Protein AF-A0A7C3WHL5-F1 (afdb_monomer)

InterPro domains:
  IPR003317 Cytochrome ubiquinol oxidase subunit 2 [PF02322] (24-242)
  IPR003317 Cytochrome ubiquinol oxidase subunit 2 [PTHR43141] (25-245)

Radius of gyration: 23.26 Å; Cα contacts (8 Å, |Δi|>4): 279; chains: 1; bounding box: 76×52×57 Å

pLDDT: mean 74.62, std 15.58, range [36.91, 96.69]

Structure (mmCIF, N/CA/C/O backbone):
data_AF-A0A7C3WHL5-F1
#
_entry.id   AF-A0A7C3WHL5-F1
#
loop_
_atom_site.group_PDB
_atom_site.id
_atom_site.type_symbol
_atom_site.label_atom_id
_atom_site.label_alt_id
_atom_site.label_comp_id
_atom_site.label_asym_id
_atom_site.label_entity_id
_atom_site.label_seq_id
_atom_site.pdbx_PDB_ins_code
_atom_site.Cartn_x
_atom_site.Cartn_y
_atom_site.Cartn_z
_atom_site.occupancy
_atom_site.B_iso_or_equiv
_atom_site.auth_seq_id
_atom_site.auth_comp_id
_atom_site.auth_asym_id
_atom_site.auth_atom_id
_atom_site.pdbx_PDB_model_num
ATOM 1 N N . MET A 1 1 ? -45.905 33.291 25.643 1.00 37.28 1 MET A N 1
ATOM 2 C CA . MET A 1 1 ? -46.196 31.851 25.460 1.00 37.28 1 MET A CA 1
ATOM 3 C C . MET A 1 1 ? -45.898 31.491 24.012 1.00 37.28 1 MET A C 1
ATOM 5 O O . MET A 1 1 ? -46.692 31.820 23.146 1.00 37.28 1 MET A O 1
ATOM 9 N N . VAL A 1 2 ? -44.720 30.930 23.723 1.00 43.84 2 VAL A N 1
ATOM 10 C CA . VAL A 1 2 ? -44.341 30.506 22.359 1.00 43.84 2 VAL A CA 1
ATOM 11 C C . VAL A 1 2 ? -44.564 28.989 22.271 1.00 43.84 2 VAL A C 1
ATOM 13 O O . VAL A 1 2 ? -44.102 28.287 23.174 1.00 43.84 2 VAL A O 1
ATOM 16 N N . PRO A 1 3 ? -45.290 28.470 21.262 1.00 49.22 3 PRO A N 1
ATOM 17 C CA . PRO A 1 3 ? -45.713 27.075 21.232 1.00 49.22 3 PRO A CA 1
ATOM 18 C C . PRO A 1 3 ? -44.521 26.127 21.059 1.00 49.22 3 PRO A C 1
ATOM 20 O O . PRO A 1 3 ? -43.557 26.422 20.349 1.00 49.22 3 PRO A O 1
ATOM 23 N N . GLY A 1 4 ? -44.592 24.981 21.738 1.00 52.22 4 GLY A N 1
ATOM 24 C CA . GLY A 1 4 ? -43.532 23.981 21.796 1.00 52.22 4 GLY A CA 1
ATOM 25 C C . GLY A 1 4 ? -43.145 23.446 20.418 1.00 52.22 4 GLY A C 1
ATOM 26 O O . GLY A 1 4 ? -43.981 22.949 19.667 1.00 52.22 4 GLY A O 1
ATOM 27 N N . ARG A 1 5 ? -41.845 23.512 20.098 1.00 51.44 5 ARG A N 1
ATOM 28 C CA . ARG A 1 5 ? -41.264 22.818 18.940 1.00 51.44 5 ARG A CA 1
ATOM 29 C C . ARG A 1 5 ? -41.599 21.327 19.027 1.00 51.44 5 ARG A C 1
ATOM 31 O O . ARG A 1 5 ? -41.275 20.685 20.027 1.00 51.44 5 ARG A O 1
ATOM 38 N N . SER A 1 6 ? -42.216 20.801 17.972 1.00 58.47 6 SER A N 1
ATOM 39 C CA . SER A 1 6 ? -42.632 19.404 17.855 1.00 58.47 6 SER A CA 1
ATOM 40 C C . SER A 1 6 ? -41.463 18.425 18.107 1.00 58.47 6 SER A C 1
ATOM 42 O O . SER A 1 6 ? -40.322 18.709 17.718 1.00 58.47 6 SER A O 1
ATOM 44 N N . PRO A 1 7 ? -41.710 17.252 18.727 1.00 57.69 7 PRO A N 1
ATOM 45 C CA . PRO A 1 7 ? -40.675 16.249 19.023 1.00 57.69 7 PRO A CA 1
ATOM 46 C C . PRO A 1 7 ? -39.871 15.813 17.787 1.00 57.69 7 PRO A C 1
ATOM 48 O O . PRO A 1 7 ? -38.672 15.540 17.872 1.00 57.69 7 PRO A O 1
ATOM 51 N N . SER A 1 8 ? -40.509 15.825 16.614 1.00 58.53 8 SER A N 1
ATOM 52 C CA . SER A 1 8 ? -39.904 15.454 15.333 1.00 58.53 8 SER A CA 1
ATOM 53 C C . SER A 1 8 ? -38.842 16.442 14.839 1.00 58.53 8 SER A C 1
ATOM 55 O O . SER A 1 8 ? -37.911 16.030 14.150 1.00 58.53 8 SER A O 1
ATOM 57 N N . ALA A 1 9 ? -38.922 17.725 15.208 1.00 54.91 9 ALA A N 1
ATOM 58 C CA . ALA A 1 9 ? -37.911 18.722 14.845 1.00 54.91 9 ALA A CA 1
ATOM 59 C C . ALA A 1 9 ? -36.631 18.572 15.687 1.00 54.91 9 ALA A C 1
ATOM 61 O O . ALA A 1 9 ? -35.525 18.758 15.181 1.00 54.91 9 ALA A O 1
ATOM 62 N N . ARG A 1 10 ? -36.774 18.169 16.958 1.00 56.69 10 ARG A N 1
ATOM 63 C CA . ARG A 1 10 ? -35.654 17.923 17.881 1.00 56.69 10 ARG A CA 1
ATOM 64 C C . ARG A 1 10 ? -34.894 16.635 17.535 1.00 56.69 10 ARG A C 1
ATOM 66 O O . ARG A 1 10 ? -33.668 16.641 17.559 1.00 56.69 10 ARG A O 1
ATOM 73 N N . ALA A 1 11 ? -35.610 15.581 17.132 1.00 56.84 11 ALA A N 1
ATOM 74 C CA . ALA A 1 11 ? -35.015 14.332 16.640 1.00 56.84 11 ALA A CA 1
ATOM 75 C C . ALA A 1 11 ? -34.274 14.514 15.300 1.00 56.84 11 ALA A C 1
ATOM 77 O O . ALA A 1 11 ? -33.212 13.934 15.078 1.00 56.84 11 ALA A O 1
ATOM 78 N N . ARG A 1 12 ? -34.789 15.374 14.411 1.00 55.09 12 ARG A N 1
ATOM 79 C CA . ARG A 1 12 ? -34.099 15.706 13.156 1.00 55.09 12 ARG A CA 1
ATOM 80 C C . ARG A 1 12 ? -32.845 16.541 13.410 1.00 55.09 12 ARG A C 1
ATOM 82 O O . ARG A 1 12 ? -31.821 16.281 12.794 1.00 55.09 12 ARG A O 1
ATOM 89 N N . SER A 1 13 ? -32.875 17.488 14.354 1.00 51.62 13 SER A N 1
ATOM 90 C CA . SER A 1 13 ? -31.682 18.280 14.684 1.00 51.62 13 SER A CA 1
ATOM 91 C C . SER A 1 13 ? -30.608 17.478 15.427 1.00 51.62 13 SER A C 1
ATOM 93 O O . SER A 1 13 ? -29.433 17.788 15.269 1.00 51.62 13 SER A O 1
ATOM 95 N N . SER A 1 14 ? -30.974 16.466 16.226 1.00 48.66 14 SER A N 1
ATOM 96 C CA . SER A 1 14 ? -30.005 15.554 16.855 1.00 48.66 14 SER A CA 1
ATOM 97 C C . SER A 1 14 ? -29.411 14.563 15.852 1.00 48.66 14 SER A C 1
ATOM 99 O O . SER A 1 14 ? -28.214 14.313 15.903 1.00 48.66 14 SER A O 1
ATOM 101 N N . SER A 1 15 ? -30.198 14.072 14.889 1.00 48.94 15 SER A N 1
ATOM 102 C CA . SER A 1 15 ? -29.696 13.261 13.770 1.00 48.94 15 SER A CA 1
ATOM 103 C C . SER A 1 15 ? -28.756 14.064 12.858 1.00 48.94 15 SER A C 1
ATOM 105 O O . SER A 1 15 ? -27.679 13.584 12.511 1.00 48.94 15 SER A O 1
ATOM 107 N N . ILE A 1 16 ? -29.086 15.325 12.555 1.00 49.62 16 ILE A N 1
ATOM 108 C CA . ILE A 1 16 ? -28.212 16.226 11.786 1.00 49.62 16 ILE A CA 1
ATOM 109 C C . ILE A 1 16 ? -26.954 16.595 12.588 1.00 49.62 16 ILE A C 1
ATOM 111 O O . ILE A 1 16 ? -25.868 16.603 12.020 1.00 49.62 16 ILE A O 1
ATOM 115 N N . LYS A 1 17 ? -27.049 16.824 13.908 1.00 43.44 17 LYS A N 1
ATOM 116 C CA . LYS A 1 17 ? -25.863 17.032 14.763 1.00 43.44 17 LYS A CA 1
ATOM 117 C C . LYS A 1 17 ? -24.982 15.788 14.863 1.00 43.44 17 LYS A C 1
ATOM 119 O O . LYS A 1 17 ? -23.777 15.930 14.759 1.00 43.44 17 LYS A O 1
ATOM 124 N N . SER A 1 18 ? -25.560 14.591 14.949 1.00 36.91 18 SER A N 1
ATOM 125 C CA . SER A 1 18 ? -24.814 13.324 14.891 1.00 36.91 18 SER A CA 1
ATOM 126 C C . SER A 1 18 ? -24.155 13.083 13.526 1.00 36.91 18 SER A C 1
ATOM 128 O O . SER A 1 18 ? -23.160 12.372 13.460 1.00 36.91 18 SER A O 1
ATOM 130 N N . SER A 1 19 ? -24.687 13.671 12.450 1.00 39.59 19 SER A N 1
ATOM 131 C CA . SER A 1 19 ? -24.085 13.635 11.107 1.00 39.59 19 SER A CA 1
ATOM 132 C C . SER A 1 19 ? -22.996 14.704 10.931 1.00 39.59 19 SER A C 1
ATOM 134 O O . SER A 1 19 ? -22.057 14.516 10.165 1.00 39.59 19 SER A O 1
ATOM 136 N N . ALA A 1 20 ? -23.137 15.834 11.634 1.00 38.44 20 ALA A N 1
ATOM 137 C CA . ALA A 1 20 ? -22.175 16.936 11.675 1.00 38.44 20 ALA A CA 1
ATOM 138 C C . ALA A 1 20 ? -21.019 16.673 12.659 1.00 38.44 20 ALA A C 1
ATOM 140 O O . ALA A 1 20 ? -19.937 17.235 12.507 1.00 38.44 20 ALA A O 1
ATOM 141 N N . GLU A 1 21 ? -21.212 15.772 13.622 1.00 43.94 21 GLU A N 1
ATOM 142 C CA . GLU A 1 21 ? -20.156 15.130 14.395 1.00 43.94 21 GLU A CA 1
ATOM 143 C C . GLU A 1 21 ? -19.517 13.990 13.587 1.00 43.94 21 GLU A C 1
ATOM 145 O O . GLU A 1 21 ? -19.496 12.833 14.001 1.00 43.94 21 GLU A O 1
ATOM 150 N N . ALA A 1 22 ? -18.862 14.335 12.479 1.00 42.38 22 ALA A N 1
ATOM 151 C CA . ALA A 1 22 ? -17.855 13.468 11.873 1.00 42.38 22 ALA A CA 1
ATOM 152 C C . ALA A 1 22 ? -16.403 13.844 12.284 1.00 42.38 22 ALA A C 1
ATOM 154 O O . ALA A 1 22 ? -15.565 14.019 11.401 1.00 42.38 22 ALA A O 1
ATOM 155 N N . PRO A 1 23 ? -16.020 13.932 13.587 1.00 50.66 23 PRO A N 1
ATOM 156 C CA . PRO A 1 23 ? -14.609 13.922 13.986 1.00 50.66 23 PRO A CA 1
ATOM 157 C C . PRO A 1 23 ? -13.897 12.606 13.639 1.00 50.66 23 PRO A C 1
ATOM 159 O O . PRO A 1 23 ? -12.683 12.503 13.807 1.00 50.66 23 PRO A O 1
ATOM 162 N N . SER A 1 24 ? -14.627 11.586 13.180 1.00 55.50 24 SER A N 1
ATOM 163 C CA . SER A 1 24 ? -14.115 10.229 13.016 1.00 55.50 24 SER A CA 1
ATOM 164 C C . SER A 1 24 ? -13.258 10.002 11.774 1.00 55.50 24 SER A C 1
ATOM 166 O O . SER A 1 24 ? -12.705 8.918 11.672 1.00 55.50 24 SER A O 1
ATOM 168 N N . LEU A 1 25 ? -13.114 10.959 10.845 1.00 64.75 25 LEU A N 1
ATOM 169 C CA . LEU A 1 25 ? -12.235 10.811 9.665 1.00 64.75 25 LEU A CA 1
ATOM 170 C C . LEU A 1 25 ? -11.281 11.991 9.448 1.00 64.75 25 LEU A C 1
ATOM 172 O O . LEU A 1 25 ? -10.408 11.917 8.586 1.00 64.75 25 LEU A O 1
ATOM 176 N N . THR A 1 26 ? -11.387 13.061 10.240 1.00 77.31 26 THR A N 1
ATOM 177 C CA . THR A 1 26 ? -10.503 14.236 10.146 1.00 77.31 26 THR A CA 1
ATOM 178 C C . THR A 1 26 ? -9.022 13.866 10.266 1.00 77.31 26 THR A C 1
ATOM 180 O O . THR A 1 26 ? -8.169 14.515 9.666 1.00 77.31 26 THR A O 1
ATOM 183 N N . TRP A 1 27 ? -8.707 12.784 10.980 1.00 76.56 27 TRP A N 1
ATOM 184 C CA . TRP A 1 27 ? -7.347 12.264 11.101 1.00 76.56 27 TRP A CA 1
ATOM 185 C C . TRP A 1 27 ? -6.785 11.711 9.777 1.00 76.56 27 TRP A C 1
ATOM 187 O O . TRP A 1 27 ? -5.577 11.754 9.582 1.00 76.56 27 TRP A O 1
ATOM 197 N N . LEU A 1 28 ? -7.617 11.279 8.820 1.00 84.00 28 LEU A N 1
ATOM 198 C CA . LEU A 1 28 ? -7.173 10.817 7.493 1.00 84.00 28 LEU A CA 1
ATOM 199 C C . LEU A 1 28 ? -6.931 11.950 6.489 1.00 84.00 28 LEU A C 1
ATOM 201 O O . LEU A 1 28 ? -6.335 11.712 5.438 1.00 84.00 28 LEU A O 1
ATOM 205 N N . ALA A 1 29 ? -7.365 13.176 6.792 1.00 86.94 29 ALA A N 1
ATOM 206 C CA . ALA A 1 29 ? -7.290 14.292 5.853 1.00 86.94 29 ALA A CA 1
ATOM 207 C C . ALA A 1 29 ? -5.842 14.648 5.476 1.00 86.94 29 ALA A C 1
ATOM 209 O O . ALA A 1 29 ? -5.555 14.888 4.304 1.00 86.94 29 ALA A O 1
ATOM 210 N N . LEU A 1 30 ? -4.919 14.636 6.445 1.00 88.44 30 LEU A N 1
ATOM 211 C CA . LEU A 1 30 ? -3.500 14.915 6.197 1.00 88.44 30 LEU A CA 1
ATOM 212 C C . LEU A 1 30 ? -2.827 13.827 5.340 1.00 88.44 30 LEU A C 1
ATOM 214 O O . LEU A 1 30 ? -2.260 14.174 4.300 1.00 88.44 30 LEU A O 1
ATOM 218 N N . PRO A 1 31 ? -2.912 12.528 5.693 1.00 88.38 31 PRO A N 1
ATOM 219 C CA . PRO A 1 31 ? -2.423 11.452 4.832 1.00 88.38 31 PRO A CA 1
ATOM 220 C C . PRO A 1 31 ? -3.024 11.463 3.417 1.00 88.38 31 PRO A C 1
ATOM 222 O O . PRO A 1 31 ? -2.304 11.268 2.437 1.00 88.38 31 PRO A O 1
ATOM 225 N N . ALA A 1 32 ? -4.323 11.752 3.288 1.00 90.19 32 ALA A N 1
ATOM 226 C CA . ALA A 1 32 ? -4.979 11.881 1.989 1.00 90.19 32 ALA A CA 1
ATOM 227 C C . ALA A 1 32 ? -4.452 13.091 1.198 1.00 90.19 32 ALA A C 1
ATOM 229 O O . ALA A 1 32 ? -4.190 12.977 0.002 1.00 90.19 32 ALA A O 1
ATOM 230 N N . GLY A 1 33 ? -4.227 14.230 1.859 1.00 91.06 33 GLY A N 1
ATOM 231 C CA . GLY A 1 33 ? -3.599 15.407 1.257 1.00 91.06 33 GLY A CA 1
ATOM 232 C C . GLY A 1 33 ? -2.191 15.111 0.734 1.00 91.06 33 GLY A C 1
ATOM 233 O O . GLY A 1 33 ? -1.876 15.456 -0.404 1.00 91.06 33 GLY A O 1
ATOM 234 N N . LEU A 1 34 ? -1.371 14.390 1.508 1.00 90.50 34 LEU A N 1
ATOM 235 C CA . LEU A 1 34 ? -0.049 13.920 1.072 1.00 90.50 34 LEU A CA 1
ATOM 236 C C . LEU A 1 34 ? -0.137 13.007 -0.159 1.00 90.50 34 LEU A C 1
ATOM 238 O O . LEU A 1 34 ? 0.655 13.149 -1.092 1.00 90.50 34 LEU A O 1
ATOM 242 N N . MET A 1 35 ? -1.124 12.107 -0.197 1.00 94.50 35 MET A N 1
ATOM 243 C CA . MET A 1 35 ? -1.366 11.240 -1.352 1.00 94.50 35 MET A CA 1
ATOM 244 C C . MET A 1 35 ? -1.739 12.046 -2.605 1.00 94.50 35 MET A C 1
ATOM 246 O O . MET A 1 35 ? -1.216 11.775 -3.687 1.00 94.50 35 MET A O 1
ATOM 250 N N . LEU A 1 36 ? -2.617 13.045 -2.470 1.00 94.12 36 LEU A N 1
ATOM 251 C CA . LEU A 1 36 ? -3.019 13.919 -3.575 1.00 94.12 36 LEU A CA 1
ATOM 252 C C . LEU A 1 36 ? -1.842 14.750 -4.094 1.00 94.12 36 LEU A C 1
ATOM 254 O O . LEU A 1 36 ? -1.637 14.819 -5.304 1.00 94.12 36 LEU A O 1
ATOM 258 N N . LEU A 1 37 ? -1.019 15.303 -3.202 1.00 94.06 37 LEU A N 1
ATOM 259 C CA . LEU A 1 37 ? 0.221 15.983 -3.584 1.00 94.06 37 LEU A CA 1
ATOM 260 C C . LEU A 1 37 ? 1.166 15.042 -4.347 1.00 94.06 37 LEU A C 1
ATOM 262 O O . LEU A 1 37 ? 1.728 15.431 -5.369 1.00 94.06 37 LEU A O 1
ATOM 266 N N . GLY A 1 38 ? 1.289 13.784 -3.912 1.00 93.44 38 GLY A N 1
ATOM 267 C CA . GLY A 1 38 ? 2.076 12.765 -4.610 1.00 93.44 38 GLY A CA 1
ATOM 268 C C . GLY A 1 38 ? 1.532 12.396 -5.998 1.00 93.44 38 GLY A C 1
ATOM 269 O O . GLY A 1 38 ? 2.306 12.173 -6.931 1.00 93.44 38 GLY A O 1
ATOM 270 N N . LEU A 1 39 ? 0.206 12.360 -6.170 1.00 93.75 39 LEU A N 1
ATOM 271 C CA . LEU A 1 39 ? -0.452 12.187 -7.473 1.00 93.75 39 LEU A CA 1
ATOM 272 C C . LEU A 1 39 ? -0.156 13.361 -8.415 1.00 93.75 39 LEU A C 1
ATOM 274 O O . LEU A 1 39 ? 0.227 13.135 -9.562 1.00 93.75 39 LEU A O 1
ATOM 278 N N . MET A 1 40 ? -0.261 14.595 -7.918 1.00 94.81 40 MET A N 1
ATOM 279 C CA . MET A 1 40 ? 0.043 15.798 -8.699 1.00 94.81 40 MET A CA 1
ATOM 280 C C . MET A 1 40 ? 1.521 15.847 -9.102 1.00 94.81 40 MET A C 1
ATOM 282 O O . MET A 1 40 ? 1.833 16.062 -10.271 1.00 94.81 40 MET A O 1
ATOM 286 N N . ALA A 1 41 ? 2.436 15.554 -8.170 1.00 93.44 41 ALA A N 1
ATOM 287 C CA . ALA A 1 41 ? 3.874 15.509 -8.438 1.00 93.44 41 ALA A CA 1
ATOM 288 C C . ALA A 1 41 ? 4.249 14.468 -9.507 1.00 93.44 41 ALA A C 1
ATOM 290 O O . ALA A 1 41 ? 5.126 14.727 -10.329 1.00 93.44 41 ALA A O 1
ATOM 291 N N . ARG A 1 42 ? 3.567 13.313 -9.548 1.00 91.62 42 ARG A N 1
ATOM 292 C CA . ARG A 1 42 ? 3.759 12.318 -10.617 1.00 91.62 42 ARG A CA 1
ATOM 293 C C . ARG A 1 42 ? 3.299 12.825 -11.983 1.00 91.62 42 ARG A C 1
ATOM 295 O O . ARG A 1 42 ? 4.011 12.602 -12.957 1.00 91.62 42 ARG A O 1
ATOM 302 N N . GLY A 1 43 ? 2.148 13.500 -12.054 1.00 89.75 43 GLY A N 1
ATOM 303 C CA . GLY A 1 43 ? 1.632 14.071 -13.303 1.00 89.75 43 GLY A CA 1
ATOM 304 C C . GLY A 1 43 ? 2.562 15.145 -13.869 1.00 89.75 43 GLY A C 1
ATOM 305 O O . GLY A 1 43 ? 3.005 15.045 -15.008 1.00 89.75 43 GLY A O 1
ATOM 306 N N . VAL A 1 44 ? 2.948 16.105 -13.025 1.00 92.62 44 VAL A N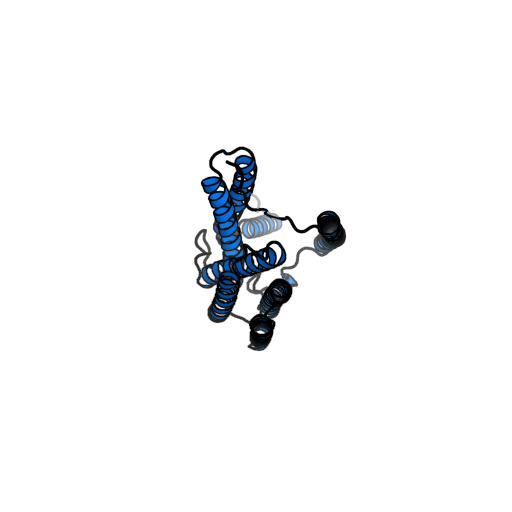 1
ATOM 307 C CA . VAL A 1 44 ? 3.902 17.170 -13.376 1.00 92.62 44 VAL A CA 1
ATOM 308 C C . VAL A 1 44 ? 5.264 16.578 -13.750 1.00 92.62 44 VAL A C 1
ATOM 310 O O . VAL A 1 44 ? 5.852 16.951 -14.759 1.00 92.62 44 VAL A O 1
ATOM 313 N N . GLY A 1 45 ? 5.763 15.614 -12.974 1.00 89.19 45 GLY A N 1
ATOM 314 C CA . GLY A 1 45 ? 7.050 14.976 -13.235 1.00 89.19 45 GLY A CA 1
ATOM 315 C C . GLY A 1 45 ? 7.148 14.364 -14.634 1.00 89.19 45 GLY A C 1
ATOM 316 O O . GLY A 1 45 ? 8.168 14.548 -15.288 1.00 89.19 45 GLY A O 1
ATOM 317 N N . LEU A 1 46 ? 6.101 13.678 -15.110 1.00 88.31 46 LEU A N 1
ATOM 318 C CA . LEU A 1 46 ? 6.092 13.056 -16.440 1.00 88.31 46 LEU A CA 1
ATOM 319 C C . LEU A 1 46 ? 5.940 14.071 -17.575 1.00 88.31 46 LEU A C 1
ATOM 321 O O . LEU A 1 46 ? 6.671 13.975 -18.560 1.00 88.31 46 LEU A O 1
ATOM 325 N N . GLU A 1 47 ? 5.034 15.039 -17.422 1.00 92.06 47 GLU A N 1
ATOM 326 C CA . GLU A 1 47 ? 4.757 16.052 -18.447 1.00 92.06 47 GLU A CA 1
ATOM 327 C C . GLU A 1 47 ? 6.017 16.867 -18.765 1.00 92.06 47 GLU A C 1
ATOM 329 O O . GLU A 1 47 ? 6.448 16.974 -19.912 1.00 92.06 47 GLU A O 1
ATOM 334 N N . TYR A 1 48 ? 6.688 17.372 -17.729 1.00 88.06 48 TYR A N 1
ATOM 335 C CA . TYR A 1 48 ? 7.889 18.180 -17.912 1.00 88.06 48 TYR A CA 1
ATOM 336 C C . TYR A 1 48 ? 9.129 17.341 -18.248 1.00 88.06 48 TYR A C 1
ATOM 338 O O . TYR A 1 48 ? 10.025 17.844 -18.923 1.00 88.06 48 TYR A O 1
ATOM 346 N N . TYR A 1 49 ? 9.192 16.060 -17.855 1.00 87.56 49 TYR A N 1
ATOM 347 C CA . TYR A 1 49 ? 10.299 15.172 -18.240 1.00 87.56 49 TYR A CA 1
ATOM 348 C C . TYR A 1 49 ? 10.424 15.025 -19.762 1.00 87.56 49 TYR A C 1
ATOM 350 O O . TYR A 1 49 ? 11.544 14.951 -20.271 1.00 87.56 49 TYR A O 1
ATOM 358 N N . ALA A 1 50 ? 9.301 15.017 -20.491 1.00 84.88 50 ALA A N 1
ATOM 359 C CA . ALA A 1 50 ? 9.296 14.913 -21.950 1.00 84.88 50 ALA A CA 1
ATOM 360 C C . ALA A 1 50 ? 9.936 16.131 -22.644 1.00 84.88 50 ALA A C 1
ATOM 362 O O . ALA A 1 50 ? 10.493 15.996 -23.732 1.00 84.88 50 ALA A O 1
ATOM 363 N N . HIS A 1 51 ? 9.901 17.300 -21.999 1.00 87.19 51 HIS A N 1
ATOM 364 C CA . HIS A 1 51 ? 10.351 18.574 -22.568 1.00 87.19 51 HIS A CA 1
ATOM 365 C C . HIS A 1 51 ? 11.645 19.119 -21.941 1.00 87.19 51 HIS A C 1
ATOM 367 O O . HIS A 1 51 ? 12.173 20.135 -22.393 1.00 87.19 51 HIS A O 1
ATOM 373 N N . ALA A 1 52 ? 12.173 18.475 -20.899 1.00 86.56 52 ALA A N 1
ATOM 374 C CA . ALA A 1 52 ? 13.301 18.990 -20.133 1.00 86.56 52 ALA A CA 1
ATOM 375 C C . ALA A 1 52 ? 14.673 18.589 -20.698 1.00 86.56 52 ALA A C 1
ATOM 377 O O . ALA A 1 52 ? 14.937 17.425 -20.997 1.00 86.56 52 ALA A O 1
ATOM 378 N N . THR A 1 53 ? 15.600 19.551 -20.709 1.00 82.88 53 THR A N 1
ATOM 379 C CA . THR A 1 53 ? 17.029 19.331 -20.994 1.00 82.88 53 THR A CA 1
ATOM 380 C C . THR A 1 53 ? 17.735 18.610 -19.840 1.00 82.88 53 THR A C 1
ATOM 382 O O . THR A 1 53 ? 18.522 17.690 -20.057 1.00 82.88 53 THR A O 1
ATOM 385 N N . LEU A 1 54 ? 17.410 18.965 -18.591 1.00 85.38 54 LEU A N 1
ATOM 386 C CA . LEU A 1 54 ? 17.886 18.286 -17.384 1.00 85.38 54 LEU A CA 1
ATOM 387 C C . LEU A 1 54 ? 16.844 17.279 -16.890 1.00 85.38 54 LEU A C 1
ATOM 389 O O . LEU A 1 54 ? 15.866 17.649 -16.248 1.00 85.38 54 LEU A O 1
ATOM 393 N N . LYS A 1 55 ? 17.078 15.986 -17.132 1.00 86.06 55 LYS A N 1
ATOM 394 C CA . LYS A 1 55 ? 16.121 14.912 -16.797 1.00 86.06 55 LYS A CA 1
ATOM 395 C C . LYS A 1 55 ? 16.069 14.540 -15.306 1.00 86.06 55 LYS A C 1
ATOM 397 O O . LYS A 1 55 ? 15.029 14.105 -14.814 1.00 86.06 55 LYS A O 1
ATOM 402 N N . ARG A 1 56 ? 17.178 14.730 -14.579 1.00 86.50 56 ARG A N 1
ATOM 403 C CA . ARG A 1 56 ? 17.346 14.333 -13.165 1.00 86.50 56 ARG A CA 1
ATOM 404 C C . ARG A 1 56 ? 16.313 14.936 -12.192 1.00 86.50 56 ARG A C 1
ATOM 406 O O . ARG A 1 56 ? 15.715 14.154 -11.455 1.00 86.50 56 ARG A O 1
ATOM 413 N N . PRO A 1 57 ? 16.057 16.260 -12.153 1.00 89.44 57 PRO A N 1
ATOM 414 C CA . PRO A 1 57 ? 15.096 16.828 -11.200 1.00 89.44 57 PRO A CA 1
ATOM 415 C C . PRO A 1 57 ? 13.675 16.296 -11.417 1.00 89.44 57 PRO A C 1
ATOM 417 O O . PRO A 1 57 ? 12.991 15.974 -10.450 1.00 89.44 57 PRO A O 1
ATOM 420 N N . TRP A 1 58 ? 13.260 16.111 -12.671 1.00 89.38 58 TRP A N 1
ATOM 421 C CA . TRP A 1 58 ? 11.929 15.604 -13.010 1.00 89.38 58 TRP A CA 1
ATOM 422 C C . TRP A 1 58 ? 11.767 14.119 -12.685 1.00 89.38 58 TRP A C 1
ATOM 424 O O . TRP A 1 58 ? 10.742 13.723 -12.134 1.00 89.38 58 TRP A O 1
ATOM 434 N N . SER A 1 59 ? 12.806 13.305 -12.911 1.00 88.62 59 SER A N 1
ATOM 435 C CA . SER A 1 59 ? 12.802 11.910 -12.455 1.00 88.62 59 SER A CA 1
ATOM 436 C C . SER A 1 59 ? 12.767 11.792 -10.928 1.00 88.62 59 SER A C 1
ATOM 438 O O . SER A 1 59 ? 12.076 10.924 -10.397 1.00 88.62 59 SER A O 1
ATOM 440 N N . THR A 1 60 ? 13.456 12.686 -10.207 1.00 89.69 60 THR A N 1
ATOM 441 C CA . THR A 1 60 ? 13.417 12.723 -8.738 1.00 89.69 60 THR A CA 1
ATOM 442 C C . THR A 1 60 ? 12.051 13.177 -8.236 1.00 89.69 60 THR A C 1
ATOM 444 O O . THR A 1 60 ? 11.533 12.581 -7.298 1.00 89.69 60 THR A O 1
ATOM 447 N N . LEU A 1 61 ? 11.429 14.172 -8.877 1.00 93.25 61 LEU A N 1
ATOM 448 C CA . LEU A 1 61 ? 10.075 14.622 -8.550 1.00 93.25 61 LEU A CA 1
ATOM 449 C C . LEU A 1 61 ? 9.049 13.501 -8.757 1.00 93.25 61 LEU A C 1
ATOM 451 O O . LEU A 1 61 ? 8.213 13.258 -7.887 1.00 93.25 61 LEU A O 1
ATOM 455 N N . PHE A 1 62 ? 9.159 12.766 -9.866 1.00 92.88 62 PHE A N 1
ATOM 456 C CA . PHE A 1 62 ? 8.324 11.599 -10.137 1.00 92.88 62 PHE A CA 1
ATOM 457 C C . PHE A 1 62 ? 8.516 10.492 -9.085 1.00 92.88 62 PHE A C 1
ATOM 459 O O . PHE A 1 62 ? 7.541 9.935 -8.566 1.00 92.88 62 PHE A O 1
ATOM 466 N N . GLY A 1 63 ? 9.770 10.195 -8.727 1.00 91.56 63 GLY A N 1
ATOM 467 C CA . GLY A 1 63 ? 10.106 9.216 -7.693 1.00 91.56 63 GLY A CA 1
ATOM 468 C C . GLY A 1 63 ? 9.594 9.620 -6.307 1.00 91.56 63 GLY A C 1
ATOM 469 O O . GLY A 1 63 ? 8.958 8.819 -5.623 1.00 91.56 63 GLY A O 1
ATOM 470 N N . LEU A 1 64 ? 9.794 10.879 -5.918 1.00 93.19 64 LEU A N 1
ATOM 471 C CA . LEU A 1 64 ? 9.361 11.422 -4.631 1.00 93.19 64 LEU A CA 1
ATOM 472 C C . LEU A 1 64 ? 7.832 11.499 -4.536 1.00 93.19 64 LEU A C 1
ATOM 474 O O . LEU A 1 64 ? 7.269 11.130 -3.510 1.00 93.19 64 LEU A O 1
ATOM 478 N N . GLY A 1 65 ? 7.142 11.872 -5.617 1.00 93.38 65 GLY A N 1
ATOM 479 C CA . GLY A 1 65 ? 5.679 11.830 -5.685 1.00 93.38 65 GLY A CA 1
ATOM 480 C C . GLY A 1 65 ? 5.116 10.411 -5.547 1.00 93.38 65 GLY A C 1
ATOM 481 O O . GLY A 1 65 ? 4.114 10.189 -4.858 1.00 93.38 65 GLY A O 1
ATOM 482 N N . SER A 1 66 ? 5.792 9.424 -6.143 1.00 94.06 66 SER A N 1
ATOM 483 C CA . SER A 1 66 ? 5.444 8.006 -5.990 1.00 94.06 66 SER A CA 1
ATOM 484 C C . SER A 1 66 ? 5.621 7.538 -4.543 1.00 94.06 66 SER A C 1
ATOM 486 O O . SER A 1 66 ? 4.714 6.920 -3.985 1.00 94.06 66 SER A O 1
ATOM 488 N N . LEU A 1 67 ? 6.744 7.897 -3.911 1.00 93.69 67 LEU A N 1
ATOM 489 C CA . LEU A 1 67 ? 7.015 7.584 -2.509 1.00 93.69 67 LEU A CA 1
ATOM 490 C C . LEU A 1 67 ? 5.983 8.230 -1.574 1.00 93.69 67 LEU A C 1
ATOM 492 O O . LEU A 1 67 ? 5.414 7.538 -0.737 1.00 93.69 67 LEU A O 1
ATOM 496 N N . LEU A 1 68 ? 5.676 9.519 -1.754 1.00 94.25 68 LEU A N 1
ATOM 497 C CA . LEU A 1 68 ? 4.664 10.230 -0.961 1.00 94.25 68 LEU A CA 1
ATOM 498 C C . LEU A 1 68 ? 3.274 9.600 -1.082 1.00 94.25 68 LEU A C 1
ATOM 500 O O . LEU A 1 68 ? 2.566 9.483 -0.085 1.00 94.25 68 LEU A O 1
ATOM 504 N N . THR A 1 69 ? 2.898 9.146 -2.282 1.00 95.19 69 THR A N 1
ATOM 505 C CA . THR A 1 69 ? 1.618 8.452 -2.493 1.00 95.19 69 THR A CA 1
ATOM 506 C C . THR A 1 69 ? 1.560 7.163 -1.671 1.00 95.19 69 THR A C 1
ATOM 508 O O . THR A 1 69 ? 0.576 6.924 -0.972 1.00 95.19 69 THR A O 1
ATOM 511 N N . LEU A 1 70 ? 2.614 6.345 -1.736 1.00 94.69 70 LEU A N 1
ATOM 512 C CA . LEU A 1 70 ? 2.684 5.069 -1.022 1.00 94.69 70 LEU A CA 1
ATOM 513 C C . LEU A 1 70 ? 2.719 5.264 0.496 1.00 94.69 70 LEU A C 1
ATOM 515 O O . LEU A 1 70 ? 2.024 4.554 1.219 1.00 94.69 70 LEU A O 1
ATOM 519 N N . LEU A 1 71 ? 3.476 6.255 0.974 1.00 93.62 71 LEU A N 1
ATOM 520 C CA . LEU A 1 71 ? 3.515 6.607 2.391 1.00 93.62 71 LEU A CA 1
ATOM 521 C C . LEU A 1 71 ? 2.141 7.077 2.882 1.00 93.62 71 LEU A C 1
ATOM 523 O O . LEU A 1 71 ? 1.690 6.618 3.925 1.00 93.62 71 LEU A O 1
ATOM 527 N N . GLY A 1 72 ? 1.449 7.928 2.117 1.00 92.88 72 GLY A N 1
ATOM 528 C CA . GLY A 1 72 ? 0.094 8.380 2.439 1.00 92.88 72 GLY A CA 1
ATOM 529 C C . GLY A 1 72 ? -0.898 7.219 2.520 1.00 92.88 72 GLY A C 1
ATOM 530 O O . GLY A 1 72 ? -1.566 7.052 3.536 1.00 92.88 72 GLY A O 1
ATOM 531 N N . GLN A 1 73 ? -0.941 6.360 1.498 1.00 92.75 73 GLN A N 1
ATOM 532 C CA . GLN A 1 73 ? -1.839 5.197 1.463 1.00 92.75 73 GLN A CA 1
ATOM 533 C C . GLN A 1 73 ? -1.565 4.205 2.601 1.00 92.75 73 GLN A C 1
ATOM 535 O O . GLN A 1 73 ? -2.501 3.715 3.234 1.00 92.75 73 GLN A O 1
ATOM 540 N N . GLY A 1 74 ? -0.291 3.932 2.895 1.00 89.88 74 GLY A N 1
ATOM 541 C CA . GLY A 1 74 ? 0.092 3.032 3.978 1.00 89.88 74 GLY A CA 1
ATOM 542 C C . GLY A 1 74 ? -0.180 3.628 5.360 1.00 89.88 74 GLY A C 1
ATOM 543 O O . GLY A 1 74 ? -0.658 2.914 6.241 1.00 89.88 74 GLY A O 1
ATOM 544 N N . ALA A 1 75 ? 0.041 4.936 5.539 1.00 90.31 75 ALA A N 1
ATOM 545 C CA . ALA A 1 75 ? -0.305 5.651 6.766 1.00 90.31 75 ALA A CA 1
ATOM 546 C C . ALA A 1 75 ? -1.810 5.626 7.028 1.00 90.31 75 ALA A C 1
ATOM 548 O O . ALA A 1 75 ? -2.227 5.348 8.149 1.00 90.31 75 ALA A O 1
ATOM 549 N N . MET A 1 76 ? -2.622 5.856 5.990 1.00 89.06 76 MET A N 1
ATOM 550 C CA . MET A 1 76 ? -4.078 5.752 6.081 1.00 89.06 76 MET A CA 1
ATOM 551 C C . MET A 1 76 ? -4.493 4.352 6.522 1.00 89.06 76 MET A C 1
ATOM 553 O O . MET A 1 76 ? -5.219 4.223 7.503 1.00 89.06 76 MET A O 1
ATOM 557 N N . LEU A 1 77 ? -3.998 3.308 5.846 1.00 85.38 77 LEU A N 1
ATOM 558 C CA . LEU A 1 77 ? -4.323 1.926 6.192 1.00 85.38 77 LEU A CA 1
ATOM 559 C C . LEU A 1 77 ? -3.944 1.624 7.649 1.00 85.38 77 LEU A C 1
ATOM 561 O O . LEU A 1 77 ? -4.798 1.204 8.420 1.00 85.38 77 LEU A O 1
ATOM 565 N N . GLY A 1 78 ? -2.704 1.906 8.055 1.00 83.06 78 GLY A N 1
ATOM 566 C CA . GLY A 1 78 ? -2.220 1.635 9.411 1.00 83.06 78 GLY A CA 1
ATOM 567 C C . GLY A 1 78 ? -2.961 2.407 10.508 1.00 83.06 78 GLY A C 1
ATOM 568 O O . GLY A 1 78 ? -3.264 1.849 11.563 1.00 83.06 78 GLY A O 1
ATOM 569 N N . ALA A 1 79 ? -3.315 3.666 10.250 1.00 83.31 79 ALA A N 1
ATOM 570 C CA . ALA A 1 79 ? -4.085 4.473 11.188 1.00 83.31 79 ALA A CA 1
ATOM 571 C C . ALA A 1 79 ? -5.551 3.994 11.309 1.00 83.31 79 ALA A C 1
ATOM 573 O O . ALA A 1 79 ? -6.080 3.984 12.419 1.00 83.31 79 ALA A O 1
ATOM 574 N N . VAL A 1 80 ? -6.175 3.501 10.222 1.00 79.25 80 VAL A N 1
ATOM 575 C CA . VAL A 1 80 ? -7.503 2.839 10.271 1.00 79.25 80 VAL A CA 1
ATOM 576 C C . VAL A 1 80 ? -7.460 1.582 11.123 1.00 79.25 80 VAL A C 1
ATOM 578 O O . VAL A 1 80 ? -8.381 1.338 11.896 1.00 79.25 80 VAL A O 1
ATOM 581 N N . MET A 1 81 ? -6.396 0.790 11.005 1.00 75.50 81 MET A N 1
ATOM 582 C CA . MET A 1 81 ? -6.265 -0.447 11.771 1.00 75.50 81 MET A CA 1
ATOM 583 C C . MET A 1 81 ? -6.100 -0.199 13.275 1.00 75.50 81 MET A C 1
ATOM 585 O O . MET A 1 81 ? -6.625 -0.960 14.085 1.00 75.50 81 MET A O 1
ATOM 589 N N . GLN A 1 82 ? -5.347 0.836 13.655 1.00 77.69 82 GLN A N 1
ATOM 590 C CA . GLN A 1 82 ? -5.024 1.097 15.058 1.00 77.69 82 GLN A CA 1
ATOM 591 C C . GLN A 1 82 ? -6.091 1.931 15.780 1.00 77.69 82 GLN A C 1
ATOM 593 O O . GLN A 1 82 ? -6.324 1.713 16.967 1.00 77.69 82 GLN A O 1
ATOM 598 N N . GLY A 1 83 ? -6.746 2.856 15.074 1.00 73.12 83 GLY A N 1
ATOM 599 C CA . GLY A 1 83 ? -7.635 3.851 15.669 1.00 73.12 83 GLY A CA 1
ATOM 600 C C . GLY A 1 83 ? -6.841 4.974 16.347 1.00 73.12 83 GLY A C 1
ATOM 601 O O . GLY A 1 83 ? -6.061 4.743 17.269 1.00 73.12 83 GLY A O 1
ATOM 602 N N . GLY A 1 84 ? -7.015 6.205 15.866 1.00 69.31 84 GLY A N 1
ATOM 603 C CA . GLY A 1 84 ? -6.336 7.393 16.385 1.00 69.31 84 GLY A CA 1
ATOM 604 C C . GLY A 1 84 ? -7.219 8.248 17.301 1.00 69.31 84 GLY A C 1
ATOM 605 O O . GLY A 1 84 ? -8.448 8.172 17.206 1.00 69.31 84 GLY A O 1
ATOM 606 N N . PRO A 1 85 ? -6.632 9.097 18.168 1.00 74.12 85 PRO A N 1
ATOM 607 C CA . PRO A 1 85 ? -7.396 10.105 18.894 1.00 74.12 85 PRO A CA 1
ATOM 608 C C . PRO A 1 85 ? -8.068 11.085 17.913 1.00 74.12 85 PRO A C 1
ATOM 610 O O . PRO A 1 85 ? -7.559 11.309 16.810 1.00 74.12 85 PRO A O 1
ATOM 613 N N . PRO A 1 86 ? -9.201 11.701 18.289 1.00 69.56 86 PRO A N 1
ATOM 614 C CA . PRO A 1 86 ? -9.869 12.675 17.436 1.00 69.56 86 PRO A CA 1
ATOM 615 C C . PRO A 1 86 ? -8.967 13.893 17.184 1.00 69.56 86 PRO A C 1
ATOM 617 O O . PRO A 1 86 ? -8.356 14.432 18.105 1.00 69.56 86 PRO A O 1
ATOM 620 N N . GLY A 1 87 ? -8.904 14.345 15.930 1.00 76.75 87 GLY A N 1
ATOM 621 C CA . GLY A 1 87 ? -8.128 15.519 15.523 1.00 76.75 87 GLY A CA 1
ATOM 622 C C . GLY A 1 87 ? -7.319 15.300 14.245 1.00 76.75 87 GLY A C 1
ATOM 623 O O . GLY A 1 87 ? -7.115 14.176 13.797 1.00 76.75 87 GLY A O 1
ATOM 624 N N . VAL A 1 88 ? -6.834 16.392 13.651 1.00 80.69 88 VAL A N 1
ATOM 625 C CA . VAL A 1 88 ? -6.078 16.373 12.380 1.00 80.69 88 VAL A CA 1
ATOM 626 C C . VAL A 1 88 ? -4.766 15.582 12.498 1.00 80.69 88 VAL A C 1
ATOM 628 O O . VAL A 1 88 ? -4.324 14.981 11.527 1.00 80.69 88 VAL A O 1
ATOM 631 N N . PHE A 1 89 ? -4.174 15.525 13.693 1.00 83.25 89 PHE A N 1
ATOM 632 C CA . PHE A 1 89 ? -2.952 14.764 13.988 1.00 83.25 89 PHE A CA 1
ATOM 633 C C . PHE A 1 89 ? -3.213 13.357 14.545 1.00 83.25 89 PHE A C 1
ATOM 635 O O . PHE A 1 89 ? -2.272 12.664 14.922 1.00 83.25 89 PHE A O 1
ATOM 642 N N . GLY A 1 90 ? -4.471 12.902 14.560 1.00 78.88 90 GLY A N 1
ATOM 643 C CA . GLY A 1 90 ? -4.845 11.574 15.054 1.00 78.88 90 GLY A CA 1
ATOM 644 C C . GLY A 1 90 ? -4.229 10.407 14.277 1.00 78.88 90 GLY A C 1
ATOM 645 O O . GLY A 1 90 ? -4.216 9.289 14.773 1.00 78.88 90 GLY A O 1
ATOM 646 N N . TRP A 1 91 ? -3.679 10.653 13.085 1.00 80.50 91 TRP A N 1
ATOM 647 C CA . TRP A 1 91 ? -2.973 9.645 12.290 1.00 80.50 91 TRP A CA 1
ATOM 648 C C . TRP A 1 91 ? -1.537 9.383 12.751 1.00 80.50 91 TRP A C 1
ATOM 650 O O . TRP A 1 91 ? -0.932 8.445 12.247 1.00 80.50 91 TRP A O 1
ATOM 660 N N . LEU A 1 92 ? -0.964 10.178 13.665 1.00 85.75 92 LEU A N 1
ATOM 661 C CA . LEU A 1 92 ? 0.406 9.994 14.171 1.00 85.75 92 LEU A CA 1
ATOM 662 C C . LEU A 1 92 ? 0.486 8.826 15.160 1.00 85.75 92 LEU A C 1
ATOM 664 O O . LEU A 1 92 ? 0.832 8.982 16.329 1.00 85.75 92 LEU A O 1
ATOM 668 N N . THR A 1 93 ? 0.143 7.638 14.686 1.00 85.69 93 THR A N 1
ATOM 669 C CA . THR A 1 93 ? 0.149 6.412 15.468 1.00 85.69 93 THR A CA 1
ATOM 670 C C . THR A 1 93 ? 1.260 5.482 14.974 1.00 85.69 93 THR A C 1
ATOM 672 O O . THR A 1 93 ? 1.620 5.524 13.792 1.00 85.69 93 THR A O 1
ATOM 675 N N . PRO A 1 94 ? 1.835 4.620 15.836 1.00 86.44 94 PRO A N 1
ATOM 676 C CA . PRO A 1 94 ? 2.864 3.669 15.412 1.00 86.44 94 PRO A CA 1
ATOM 677 C C . PRO A 1 94 ? 2.426 2.804 14.221 1.00 86.44 94 PRO A C 1
ATOM 679 O O . PRO A 1 94 ? 3.214 2.551 13.313 1.00 86.44 94 PRO A O 1
ATOM 682 N N . GLY A 1 95 ? 1.149 2.414 14.184 1.00 83.69 95 GLY A N 1
ATOM 683 C CA . GLY A 1 95 ? 0.539 1.673 13.087 1.00 83.69 95 GLY A CA 1
ATOM 684 C C . GLY A 1 95 ? 0.549 2.450 11.773 1.00 83.69 95 GLY A C 1
ATOM 685 O O . GLY A 1 95 ? 0.847 1.869 10.736 1.00 83.69 95 GLY A O 1
ATOM 686 N N . ALA A 1 96 ? 0.314 3.763 11.789 1.00 88.12 96 ALA A N 1
ATOM 687 C CA . ALA A 1 96 ? 0.402 4.590 10.587 1.00 88.12 96 ALA A CA 1
ATOM 688 C C . ALA A 1 96 ? 1.826 4.634 10.017 1.00 88.12 96 ALA A C 1
ATOM 690 O O . ALA A 1 96 ? 2.025 4.435 8.820 1.00 88.12 96 ALA A O 1
ATOM 691 N N . PHE A 1 97 ? 2.835 4.835 10.869 1.00 89.38 97 PHE A N 1
ATOM 692 C CA . PHE A 1 97 ? 4.236 4.865 10.436 1.00 89.38 97 PHE A CA 1
ATOM 693 C C . PHE A 1 97 ? 4.694 3.518 9.875 1.00 89.38 97 PHE A C 1
ATOM 695 O O . PHE A 1 97 ? 5.285 3.453 8.796 1.00 89.38 97 PHE A O 1
ATOM 702 N N . LEU A 1 98 ? 4.381 2.436 10.585 1.00 86.75 98 LEU A N 1
ATOM 703 C CA . LEU A 1 98 ? 4.706 1.081 10.154 1.00 86.75 98 LEU A CA 1
ATOM 704 C C . LEU A 1 98 ? 3.953 0.706 8.871 1.00 86.75 98 LEU A C 1
ATOM 706 O O . LEU A 1 98 ? 4.549 0.116 7.975 1.00 86.75 98 LEU A O 1
ATOM 710 N N . GLY A 1 99 ? 2.683 1.097 8.739 1.00 88.00 99 GLY A N 1
ATOM 711 C CA . GLY A 1 99 ? 1.878 0.877 7.537 1.00 88.00 99 GLY A CA 1
ATOM 712 C C . GLY A 1 99 ? 2.418 1.635 6.323 1.00 88.00 99 GLY A C 1
ATOM 713 O O . GLY A 1 99 ? 2.529 1.062 5.238 1.00 88.00 99 GLY A O 1
ATOM 714 N N . ALA A 1 100 ? 2.825 2.895 6.510 1.00 91.38 100 ALA A N 1
ATOM 715 C CA . ALA A 1 100 ? 3.459 3.719 5.481 1.00 91.38 100 ALA A CA 1
ATOM 716 C C . ALA A 1 100 ? 4.742 3.068 4.949 1.00 91.38 100 ALA A C 1
ATOM 718 O O . ALA A 1 100 ? 4.903 2.898 3.738 1.00 91.38 100 ALA A O 1
ATOM 719 N N . LEU A 1 101 ? 5.633 2.654 5.854 1.00 90.69 101 LEU A N 1
ATOM 720 C CA . LEU A 1 101 ? 6.896 2.012 5.495 1.00 90.69 101 LEU A CA 1
ATOM 721 C C . LEU A 1 101 ? 6.681 0.622 4.884 1.00 90.69 101 LEU A C 1
ATOM 723 O O . LEU A 1 101 ? 7.293 0.309 3.863 1.00 90.69 101 LEU A O 1
ATOM 727 N N . ALA A 1 102 ? 5.771 -0.184 5.440 1.00 85.81 102 ALA A N 1
ATOM 728 C CA . ALA A 1 102 ? 5.434 -1.500 4.907 1.00 85.81 102 ALA A CA 1
ATOM 729 C C . ALA A 1 102 ? 4.951 -1.412 3.454 1.00 85.81 102 ALA A C 1
ATOM 731 O O . ALA A 1 102 ? 5.440 -2.161 2.604 1.00 85.81 102 ALA A O 1
ATOM 732 N N . LEU A 1 103 ? 4.034 -0.483 3.156 1.00 88.75 103 LEU A N 1
ATOM 733 C CA . LEU A 1 103 ? 3.484 -0.326 1.811 1.00 88.75 103 LEU A CA 1
ATOM 734 C C . LEU A 1 103 ? 4.516 0.243 0.830 1.00 88.75 103 LEU A C 1
ATOM 736 O O . LEU A 1 103 ? 4.625 -0.257 -0.290 1.00 88.75 103 LEU A O 1
ATOM 740 N N . ALA A 1 104 ? 5.312 1.234 1.247 1.00 91.56 104 ALA A N 1
ATOM 741 C CA . ALA A 1 104 ? 6.384 1.790 0.423 1.00 91.56 104 ALA A CA 1
ATOM 742 C C . ALA A 1 104 ? 7.430 0.725 0.050 1.00 91.56 104 ALA A C 1
ATOM 744 O O . ALA A 1 104 ? 7.804 0.595 -1.118 1.00 91.56 104 ALA A O 1
ATOM 745 N N . CYS A 1 105 ? 7.848 -0.090 1.020 1.00 86.25 105 CYS A N 1
ATOM 746 C CA . CYS A 1 105 ? 8.769 -1.199 0.805 1.00 86.25 105 CYS A CA 1
ATOM 747 C C . CYS A 1 105 ? 8.162 -2.299 -0.083 1.00 86.25 105 CYS A C 1
ATOM 749 O O . CYS A 1 105 ? 8.819 -2.763 -1.015 1.00 86.25 105 CYS A O 1
ATOM 751 N N . ALA A 1 106 ? 6.901 -2.679 0.140 1.00 84.06 106 ALA A N 1
ATOM 752 C CA . ALA A 1 106 ? 6.218 -3.695 -0.664 1.00 84.06 106 ALA A CA 1
ATOM 753 C C . ALA A 1 106 ? 6.068 -3.267 -2.136 1.00 84.06 106 ALA A C 1
ATOM 755 O O . ALA A 1 106 ? 6.388 -4.030 -3.050 1.00 84.06 106 ALA A O 1
ATOM 756 N N . ALA A 1 107 ? 5.643 -2.027 -2.383 1.00 88.19 107 ALA A N 1
ATOM 757 C CA . ALA A 1 107 ? 5.526 -1.482 -3.732 1.00 88.19 107 ALA A CA 1
ATOM 75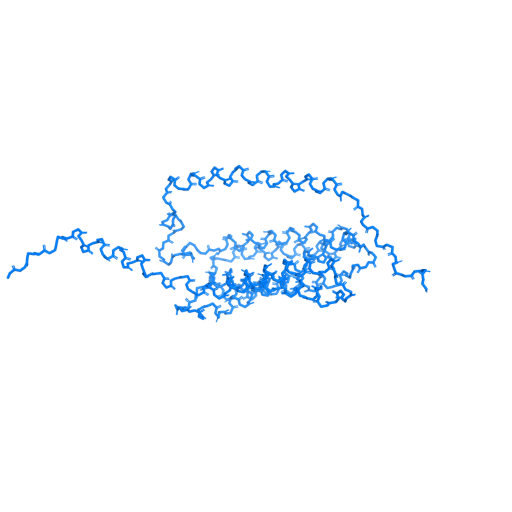8 C C . ALA A 1 107 ? 6.895 -1.289 -4.405 1.00 88.19 107 ALA A C 1
ATOM 760 O O . ALA A 1 107 ? 7.040 -1.571 -5.594 1.00 88.19 107 ALA A O 1
ATOM 761 N N . GLY A 1 108 ? 7.919 -0.876 -3.652 1.00 85.75 108 GLY A N 1
ATOM 762 C CA . GLY A 1 108 ? 9.290 -0.795 -4.153 1.00 85.75 108 GLY A CA 1
ATOM 763 C C . GLY A 1 108 ? 9.847 -2.162 -4.568 1.00 85.75 108 GLY A C 1
ATOM 764 O O . GLY A 1 108 ? 10.477 -2.277 -5.619 1.00 85.75 108 GLY A O 1
ATOM 765 N N . ALA A 1 109 ? 9.560 -3.215 -3.797 1.00 80.69 109 ALA A N 1
ATOM 766 C CA . ALA A 1 109 ? 9.924 -4.588 -4.138 1.00 80.69 109 ALA A CA 1
ATOM 767 C C . ALA A 1 109 ? 9.229 -5.077 -5.423 1.00 80.69 109 ALA A C 1
ATOM 769 O O . ALA A 1 109 ? 9.883 -5.659 -6.293 1.00 80.69 109 ALA A O 1
ATOM 770 N N . LEU A 1 110 ? 7.932 -4.783 -5.588 1.00 83.25 110 LEU A N 1
ATOM 771 C CA . LEU A 1 110 ? 7.197 -5.053 -6.830 1.00 83.25 110 LEU A CA 1
ATOM 772 C C . LEU A 1 110 ? 7.793 -4.300 -8.026 1.00 83.25 110 LEU A C 1
ATOM 774 O O . LEU A 1 110 ? 7.991 -4.895 -9.085 1.00 83.25 110 LEU A O 1
ATOM 778 N N . GLY A 1 111 ? 8.123 -3.017 -7.850 1.00 82.88 111 GLY A N 1
ATOM 779 C CA . GLY A 1 111 ? 8.753 -2.192 -8.881 1.00 82.88 111 GLY A CA 1
ATOM 780 C C . GLY A 1 111 ? 10.125 -2.722 -9.300 1.00 82.88 111 GLY A C 1
ATOM 781 O O . GLY A 1 111 ? 10.392 -2.858 -10.493 1.00 82.88 111 GLY A O 1
ATOM 782 N N . ALA A 1 112 ? 10.966 -3.105 -8.336 1.00 79.19 112 ALA A N 1
ATOM 783 C CA . ALA A 1 112 ? 12.265 -3.724 -8.600 1.00 79.19 112 ALA A CA 1
ATOM 784 C C . ALA A 1 112 ? 12.120 -5.065 -9.336 1.00 79.19 112 ALA A C 1
ATOM 786 O O . ALA A 1 112 ? 12.880 -5.352 -10.261 1.00 79.19 112 ALA A O 1
ATOM 787 N N . GLY A 1 113 ? 11.116 -5.868 -8.972 1.00 78.06 113 GLY A N 1
ATOM 788 C CA . GLY A 1 113 ? 10.840 -7.133 -9.643 1.00 78.06 113 GLY A CA 1
ATOM 789 C C . GLY A 1 113 ? 10.337 -6.980 -11.071 1.00 78.06 113 GLY A C 1
ATOM 790 O O . GLY A 1 113 ? 10.773 -7.705 -11.964 1.00 78.06 113 GLY A O 1
ATOM 791 N N . TRP A 1 114 ? 9.469 -5.999 -11.304 1.00 79.50 114 TRP A N 1
ATOM 792 C CA . TRP A 1 114 ? 9.004 -5.661 -12.644 1.00 79.50 114 TRP A CA 1
ATOM 793 C C . TRP A 1 114 ? 10.150 -5.132 -13.519 1.00 79.50 114 TRP A C 1
ATOM 795 O O . TRP A 1 114 ? 10.317 -5.576 -14.656 1.00 79.50 114 TRP A O 1
ATOM 805 N N . ALA A 1 115 ? 10.998 -4.255 -12.971 1.00 78.56 115 ALA A N 1
ATOM 806 C CA . ALA A 1 115 ? 12.182 -3.751 -13.662 1.00 78.56 115 ALA A CA 1
ATOM 807 C C . ALA A 1 115 ? 13.157 -4.887 -14.020 1.00 78.56 115 ALA A C 1
ATOM 809 O O . ALA A 1 115 ? 13.628 -4.952 -15.153 1.00 78.56 115 ALA A O 1
ATOM 810 N N . ALA A 1 116 ? 13.383 -5.839 -13.106 1.00 75.69 116 ALA A N 1
ATOM 811 C CA . ALA A 1 116 ? 14.223 -7.014 -13.347 1.00 75.69 116 ALA A CA 1
ATOM 812 C C . ALA A 1 116 ? 13.704 -7.926 -14.466 1.00 75.69 116 ALA A C 1
ATOM 814 O O . ALA A 1 116 ? 14.501 -8.508 -15.204 1.00 75.69 116 ALA A O 1
ATOM 815 N N . MET A 1 117 ? 12.381 -8.032 -14.630 1.00 75.94 117 MET A N 1
ATOM 816 C CA . MET A 1 117 ? 11.786 -8.751 -15.758 1.00 75.94 117 MET A CA 1
ATOM 817 C C . MET A 1 117 ? 11.953 -8.017 -17.088 1.00 75.94 117 MET A C 1
ATOM 819 O O . MET A 1 117 ? 12.097 -8.664 -18.129 1.00 75.94 117 MET A O 1
ATOM 823 N N . ARG A 1 118 ? 11.851 -6.684 -17.078 1.00 74.94 118 ARG A N 1
ATOM 824 C CA . ARG A 1 118 ? 11.764 -5.889 -18.307 1.00 74.94 118 ARG A CA 1
ATOM 825 C C . ARG A 1 118 ? 13.118 -5.442 -18.841 1.00 74.94 118 ARG A C 1
ATOM 827 O O . ARG A 1 118 ? 13.254 -5.313 -20.054 1.00 74.94 118 ARG A O 1
ATOM 834 N N . ALA A 1 119 ? 14.091 -5.251 -17.957 1.00 73.94 119 ALA A N 1
ATOM 835 C CA . ALA A 1 119 ? 15.410 -4.735 -18.282 1.00 73.94 119 ALA A CA 1
ATOM 836 C C . ALA A 1 119 ? 16.496 -5.489 -17.478 1.00 73.94 119 ALA A C 1
ATOM 838 O O . ALA A 1 119 ? 17.005 -4.991 -16.471 1.00 73.94 119 ALA A O 1
ATOM 839 N N . PRO A 1 120 ? 16.835 -6.730 -17.882 1.00 67.19 120 PRO A N 1
ATOM 840 C CA . PRO A 1 120 ? 17.679 -7.627 -17.091 1.00 67.19 120 PRO A CA 1
ATOM 841 C C . PRO A 1 120 ? 19.125 -7.140 -16.920 1.00 67.19 120 PRO A C 1
ATOM 843 O O . PRO A 1 120 ? 19.773 -7.574 -15.965 1.00 67.19 120 PRO A O 1
ATOM 846 N N . ASP A 1 121 ? 19.611 -6.263 -17.803 1.00 64.94 121 ASP A N 1
ATOM 847 C CA . ASP A 1 121 ? 21.000 -5.778 -17.821 1.00 64.94 121 ASP A CA 1
ATOM 848 C C . ASP A 1 121 ? 21.238 -4.572 -16.903 1.00 64.94 121 ASP A C 1
ATOM 850 O O . ASP A 1 121 ? 22.356 -4.354 -16.445 1.00 64.94 121 ASP A O 1
ATOM 854 N N . CYS A 1 122 ? 20.189 -3.813 -16.574 1.00 60.81 122 CYS A N 1
ATOM 855 C CA . CYS A 1 122 ? 20.286 -2.597 -15.759 1.00 60.81 122 CYS A CA 1
ATOM 856 C C . CYS A 1 122 ? 19.522 -2.674 -14.430 1.00 60.81 122 CYS A C 1
ATOM 858 O O . CYS A 1 122 ? 19.626 -1.759 -13.616 1.00 60.81 122 CYS A O 1
ATOM 860 N N . ALA A 1 123 ? 18.775 -3.752 -14.172 1.00 60.34 123 ALA A N 1
ATOM 861 C CA . ALA A 1 123 ? 17.995 -3.889 -12.949 1.00 60.34 123 ALA A CA 1
ATOM 862 C C . ALA A 1 123 ? 18.812 -4.510 -11.796 1.00 60.34 123 ALA A C 1
ATOM 864 O O . ALA A 1 123 ? 19.139 -5.704 -11.832 1.00 60.34 123 ALA A O 1
ATOM 865 N N . PRO A 1 124 ? 19.105 -3.756 -10.720 1.00 59.28 124 PRO A N 1
ATOM 866 C CA . PRO A 1 124 ? 19.746 -4.322 -9.543 1.00 59.28 124 PRO A CA 1
ATOM 867 C C . PRO A 1 124 ? 18.751 -5.215 -8.778 1.00 59.28 124 PRO A C 1
ATOM 869 O O . PRO A 1 124 ? 17.737 -4.749 -8.265 1.00 59.28 124 PRO A O 1
ATOM 872 N N . HIS A 1 125 ? 19.051 -6.513 -8.652 1.00 64.00 125 HIS A N 1
ATOM 873 C CA . HIS A 1 125 ? 18.189 -7.474 -7.936 1.00 64.00 125 HIS A CA 1
ATOM 874 C C . HIS A 1 125 ? 18.236 -7.315 -6.401 1.00 64.00 125 HIS A C 1
ATOM 876 O O . HIS A 1 125 ? 17.304 -7.685 -5.689 1.00 64.00 125 HIS A O 1
ATOM 882 N N . ARG A 1 126 ? 19.349 -6.790 -5.872 1.00 65.62 126 ARG A N 1
ATOM 883 C CA . ARG A 1 126 ? 19.619 -6.646 -4.431 1.00 65.62 126 ARG A CA 1
ATOM 884 C C . ARG A 1 126 ? 18.649 -5.694 -3.712 1.00 65.62 126 ARG A C 1
ATOM 886 O O . ARG A 1 126 ? 18.123 -6.104 -2.680 1.00 65.62 126 ARG A O 1
ATOM 893 N N . PRO A 1 127 ? 18.348 -4.481 -4.220 1.00 67.12 127 PRO A N 1
ATOM 894 C CA . PRO A 1 127 ? 17.405 -3.582 -3.554 1.00 67.12 127 PRO A CA 1
ATOM 895 C C . PRO A 1 127 ? 15.989 -4.158 -3.480 1.00 67.12 127 PRO A C 1
ATOM 897 O O . PRO A 1 127 ? 15.314 -3.940 -2.481 1.00 67.12 127 PRO A O 1
ATOM 900 N N . GLY A 1 128 ? 15.555 -4.951 -4.468 1.00 69.25 128 GLY A N 1
ATOM 901 C CA . GLY A 1 128 ? 14.246 -5.610 -4.431 1.00 69.25 128 GLY A CA 1
ATOM 902 C C . GLY A 1 128 ? 14.089 -6.547 -3.231 1.00 69.25 128 GLY A C 1
ATOM 903 O O . GLY A 1 128 ? 13.067 -6.498 -2.554 1.00 69.25 128 GLY A O 1
ATOM 904 N N . LEU A 1 129 ? 15.121 -7.340 -2.920 1.00 68.38 129 LEU A N 1
ATOM 905 C CA . LEU A 1 129 ? 15.138 -8.237 -1.756 1.00 68.38 129 LEU A CA 1
ATOM 906 C C . LEU A 1 129 ? 15.170 -7.474 -0.427 1.00 68.38 129 LEU A C 1
ATOM 908 O O . LEU A 1 129 ? 14.459 -7.845 0.503 1.00 68.38 129 LEU A O 1
ATOM 912 N N . VAL A 1 130 ? 15.957 -6.398 -0.343 1.00 73.12 130 VAL A N 1
ATOM 913 C CA . VAL A 1 130 ? 16.038 -5.554 0.863 1.00 73.12 130 VAL A CA 1
ATOM 914 C C . VAL A 1 130 ? 14.694 -4.884 1.148 1.00 73.12 130 VAL A C 1
ATOM 916 O O . VAL A 1 130 ? 14.242 -4.874 2.289 1.00 73.12 130 VAL A O 1
ATOM 919 N N . LEU A 1 131 ? 14.023 -4.375 0.113 1.00 76.75 131 LEU A N 1
ATOM 920 C CA . LEU A 1 131 ? 12.693 -3.779 0.232 1.00 76.75 131 LEU A CA 1
ATOM 921 C C . LEU A 1 131 ? 11.648 -4.824 0.640 1.00 76.75 131 LEU A C 1
ATOM 923 O O . LEU A 1 131 ? 10.794 -4.550 1.477 1.00 76.75 131 LEU A O 1
ATOM 927 N N . LEU A 1 132 ? 11.746 -6.049 0.127 1.00 71.94 132 LEU A N 1
ATOM 928 C CA . LEU A 1 132 ? 10.855 -7.139 0.519 1.00 71.94 132 LEU A CA 1
ATOM 929 C C . LEU A 1 132 ? 11.040 -7.527 1.989 1.00 71.94 132 LEU A C 1
ATOM 931 O O . LEU A 1 132 ? 10.063 -7.548 2.737 1.00 71.94 132 LEU A O 1
ATOM 935 N N . ALA A 1 133 ? 12.285 -7.744 2.420 1.00 72.00 133 ALA A N 1
ATOM 936 C CA . ALA A 1 133 ? 12.620 -8.039 3.811 1.00 72.00 133 ALA A CA 1
ATOM 937 C C . ALA A 1 133 ? 12.185 -6.901 4.748 1.00 72.00 133 ALA A C 1
ATOM 939 O O . ALA A 1 133 ? 11.549 -7.154 5.769 1.00 72.00 133 ALA A O 1
ATOM 940 N N . GLY A 1 134 ? 12.436 -5.647 4.358 1.00 74.12 134 GLY A N 1
ATOM 941 C CA . GLY A 1 134 ? 11.957 -4.465 5.072 1.00 74.12 134 GLY A CA 1
ATOM 942 C C . GLY A 1 134 ? 10.436 -4.461 5.219 1.00 74.12 134 GLY A C 1
ATOM 943 O O . GLY A 1 134 ? 9.928 -4.292 6.324 1.00 74.12 134 GLY A O 1
ATOM 944 N N . SER A 1 135 ? 9.694 -4.743 4.141 1.00 75.56 135 SER A N 1
ATOM 945 C CA . SER A 1 135 ? 8.229 -4.818 4.200 1.00 75.56 135 SER A CA 1
ATOM 946 C C . SER A 1 135 ? 7.728 -5.914 5.148 1.00 75.56 135 SER A C 1
ATOM 948 O O . SER A 1 135 ? 6.749 -5.691 5.855 1.00 75.56 135 SER A O 1
ATOM 950 N N . ALA A 1 136 ? 8.410 -7.062 5.214 1.00 72.75 136 ALA A N 1
ATOM 951 C CA . ALA A 1 136 ? 8.046 -8.163 6.103 1.00 72.75 136 ALA A CA 1
ATOM 952 C C . ALA A 1 136 ? 8.302 -7.807 7.576 1.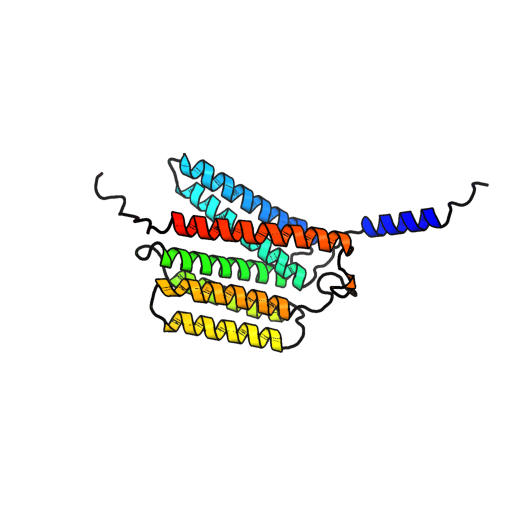00 72.75 136 ALA A C 1
ATOM 954 O O . ALA A 1 136 ? 7.462 -8.074 8.434 1.00 72.75 136 ALA A O 1
ATOM 955 N N . ILE A 1 137 ? 9.420 -7.132 7.864 1.00 74.31 137 ILE A N 1
ATOM 956 C CA . ILE A 1 137 ? 9.743 -6.618 9.204 1.00 74.31 137 ILE A CA 1
ATOM 957 C C . ILE A 1 137 ? 8.695 -5.597 9.653 1.00 74.31 137 ILE A C 1
ATOM 959 O O . ILE A 1 137 ? 8.194 -5.679 10.773 1.00 74.31 137 ILE A O 1
ATOM 963 N N . PHE A 1 138 ? 8.314 -4.661 8.779 1.00 73.00 138 PHE A N 1
ATOM 964 C CA . PHE A 1 138 ? 7.292 -3.672 9.117 1.00 73.00 138 PHE A CA 1
ATOM 965 C C . PHE A 1 138 ? 5.912 -4.302 9.305 1.00 73.00 138 PHE A C 1
ATOM 967 O O . PHE A 1 138 ? 5.188 -3.882 10.201 1.00 73.00 138 PHE A O 1
ATOM 974 N N . GLN A 1 139 ? 5.568 -5.341 8.537 1.00 70.69 139 GLN A N 1
ATOM 975 C CA . GLN A 1 139 ? 4.346 -6.114 8.765 1.00 70.69 139 GLN A CA 1
ATOM 976 C C . GLN A 1 139 ? 4.369 -6.816 10.127 1.00 70.69 139 GLN A C 1
ATOM 978 O O . GLN A 1 139 ? 3.378 -6.730 10.840 1.00 70.69 139 GLN A O 1
ATOM 983 N N . LEU A 1 140 ? 5.488 -7.427 10.535 1.00 71.56 140 LEU A N 1
ATOM 984 C CA . LEU A 1 140 ? 5.650 -8.004 11.880 1.00 71.56 140 LEU A CA 1
ATOM 985 C C . LEU A 1 140 ? 5.525 -6.950 12.989 1.00 71.56 140 LEU A C 1
ATOM 987 O O . LEU A 1 140 ? 4.876 -7.201 14.000 1.00 71.56 140 LEU A O 1
ATOM 991 N N . GLY A 1 141 ? 6.088 -5.755 12.794 1.00 69.62 141 GLY A N 1
ATOM 992 C CA . GLY A 1 141 ? 5.899 -4.634 13.718 1.00 69.62 141 GLY A CA 1
ATOM 993 C C . GLY A 1 141 ? 4.445 -4.159 13.779 1.00 69.62 141 GLY A C 1
ATOM 994 O O . GLY A 1 141 ? 3.942 -3.808 14.841 1.00 69.62 141 GLY A O 1
ATOM 995 N N . LEU A 1 142 ? 3.728 -4.181 12.655 1.00 68.12 142 LEU A N 1
ATOM 996 C CA . LEU A 1 142 ? 2.321 -3.782 12.605 1.00 68.12 142 LEU A CA 1
ATOM 997 C C . LEU A 1 142 ? 1.444 -4.721 13.457 1.00 68.12 142 LEU A C 1
ATOM 999 O O . LEU A 1 142 ? 0.454 -4.280 14.034 1.00 68.12 142 LEU A O 1
ATOM 1003 N N . LEU A 1 143 ? 1.839 -5.990 13.605 1.00 67.94 143 LEU A N 1
ATOM 1004 C CA . LEU A 1 143 ? 1.139 -6.991 14.421 1.00 67.94 143 LEU A CA 1
ATOM 1005 C C . LEU A 1 143 ? 1.209 -6.715 15.926 1.00 67.94 143 LEU A C 1
ATOM 1007 O O . LEU A 1 143 ? 0.314 -7.131 16.656 1.00 67.94 143 LEU A O 1
ATOM 1011 N N . THR A 1 144 ? 2.243 -6.014 16.396 1.00 66.12 144 THR A N 1
ATOM 1012 C CA . THR A 1 144 ? 2.332 -5.585 17.801 1.00 66.12 144 THR A CA 1
ATOM 1013 C C . THR A 1 144 ? 1.591 -4.272 18.045 1.00 66.12 144 THR A C 1
ATOM 1015 O O . THR A 1 144 ? 1.154 -4.008 19.162 1.00 66.12 144 THR A O 1
ATOM 1018 N N . ALA A 1 145 ? 1.416 -3.459 16.999 1.00 65.00 145 ALA A N 1
ATOM 1019 C CA . ALA A 1 145 ? 0.741 -2.168 17.066 1.00 65.00 145 ALA A CA 1
ATOM 1020 C C . ALA A 1 145 ? -0.784 -2.258 16.872 1.00 65.00 145 ALA A C 1
ATOM 1022 O O . ALA A 1 145 ? -1.511 -1.400 17.380 1.00 65.00 145 ALA A O 1
ATOM 1023 N N . VAL A 1 146 ? -1.278 -3.262 16.139 1.00 64.88 146 VAL A N 1
ATOM 1024 C CA . VAL A 1 146 ? -2.696 -3.399 15.782 1.00 64.88 146 VAL A CA 1
ATOM 1025 C C . VAL A 1 146 ? -3.361 -4.521 16.587 1.00 64.88 146 VAL A C 1
ATOM 1027 O O . VAL A 1 146 ? -2.857 -5.643 16.619 1.00 64.88 146 VAL A O 1
ATOM 1030 N N . PRO A 1 147 ? -4.538 -4.276 17.187 1.00 62.66 147 PRO A N 1
ATOM 1031 C CA . PRO A 1 147 ? -5.305 -5.320 17.851 1.00 62.66 147 PRO A CA 1
ATOM 1032 C C . PRO A 1 147 ? -5.929 -6.289 16.827 1.00 62.66 147 PRO A C 1
ATOM 1034 O O . PRO A 1 147 ? -7.051 -6.085 16.377 1.00 62.66 147 PRO A O 1
ATOM 1037 N N . VAL A 1 148 ? -5.224 -7.366 16.474 1.00 65.50 148 VAL A N 1
ATOM 1038 C CA . VAL A 1 148 ? -5.690 -8.431 15.554 1.00 65.50 148 VAL A CA 1
ATOM 1039 C C . VAL A 1 148 ? -6.623 -9.420 16.278 1.00 65.50 148 VAL A C 1
ATOM 1041 O O . VAL A 1 148 ? -6.624 -9.500 17.516 1.00 65.50 148 VAL A O 1
ATOM 1044 N N . GLN A 1 149 ? -7.466 -10.150 15.544 1.00 61.06 149 GLN A N 1
ATOM 1045 C CA . GLN A 1 149 ? -8.342 -11.191 16.094 1.00 61.06 149 GLN A CA 1
ATOM 1046 C C . GLN A 1 149 ? -7.710 -12.590 15.956 1.00 61.06 149 GLN A C 1
ATOM 1048 O O . GLN A 1 149 ? -7.721 -13.192 14.888 1.00 61.06 149 GLN A O 1
ATOM 1053 N N . GLY A 1 150 ? -7.154 -13.105 17.060 1.00 59.22 150 GLY A N 1
ATOM 1054 C CA . GLY A 1 150 ? -6.532 -14.434 17.137 1.00 59.22 150 GLY A CA 1
ATOM 1055 C C . GLY A 1 150 ? -5.179 -14.568 16.404 1.00 59.22 150 GLY A C 1
ATOM 1056 O O . GLY A 1 150 ? -4.828 -13.739 15.567 1.00 59.22 150 GLY A O 1
ATOM 1057 N N . PRO A 1 151 ? -4.389 -15.620 16.697 1.00 59.19 151 PRO A N 1
ATOM 1058 C CA . PRO A 1 151 ? -3.062 -15.818 16.102 1.00 59.19 151 PRO A CA 1
ATOM 1059 C C . PRO A 1 151 ? -3.088 -16.446 14.694 1.00 59.19 151 PRO A C 1
ATOM 1061 O O . PRO A 1 151 ? -2.053 -16.518 14.040 1.00 59.19 151 PRO A O 1
ATOM 1064 N N . ALA A 1 152 ? -4.243 -16.915 14.206 1.00 56.09 152 ALA A N 1
ATOM 1065 C CA . ALA A 1 152 ? -4.327 -17.760 13.009 1.00 56.09 152 ALA A CA 1
ATOM 1066 C C . ALA A 1 152 ? -4.139 -17.002 11.679 1.00 56.09 152 ALA A C 1
ATOM 1068 O O . ALA A 1 152 ? -3.359 -17.443 10.837 1.00 56.09 152 ALA A O 1
ATOM 1069 N N . GLY A 1 153 ? -4.794 -15.848 11.488 1.00 58.03 153 GLY A N 1
ATOM 1070 C CA . GLY A 1 153 ? -4.606 -15.027 10.274 1.00 58.03 153 GLY A CA 1
ATOM 1071 C C . GLY A 1 153 ? -3.180 -14.479 10.157 1.00 58.03 153 GLY A C 1
ATOM 1072 O O . GLY A 1 153 ? -2.608 -14.376 9.075 1.00 58.03 153 GLY A O 1
ATOM 1073 N N . LEU A 1 154 ? -2.578 -14.238 11.317 1.00 58.50 154 LEU A N 1
ATOM 1074 C CA . LEU A 1 154 ? -1.210 -13.791 11.518 1.00 58.50 154 LEU A CA 1
ATOM 1075 C C . LEU A 1 154 ? -0.200 -14.896 11.168 1.00 58.50 154 LEU A C 1
ATOM 1077 O O . LEU A 1 154 ? 0.703 -14.679 10.365 1.00 58.50 154 LEU A O 1
ATOM 1081 N N . ALA A 1 155 ? -0.406 -16.108 11.689 1.00 62.06 155 ALA A N 1
ATOM 1082 C CA . ALA A 1 155 ? 0.421 -17.274 11.391 1.00 62.06 155 ALA A CA 1
ATOM 1083 C C . ALA A 1 155 ? 0.352 -17.683 9.910 1.00 62.06 155 ALA A C 1
ATOM 1085 O O . ALA A 1 155 ? 1.380 -18.025 9.330 1.00 62.06 155 ALA A O 1
ATOM 1086 N N . LEU A 1 156 ? -0.822 -17.593 9.273 1.00 60.62 156 LEU A N 1
ATOM 1087 C CA . LEU A 1 156 ? -0.991 -17.866 7.840 1.00 60.62 156 LEU A CA 1
ATOM 1088 C C . LEU A 1 156 ? -0.322 -16.801 6.962 1.00 60.62 156 LEU A C 1
ATOM 1090 O O . LEU A 1 156 ? 0.345 -17.153 5.990 1.00 60.62 156 LEU A O 1
ATOM 1094 N N . GLY A 1 157 ? -0.432 -15.519 7.324 1.00 61.53 157 GLY A N 1
ATOM 1095 C CA . GLY A 1 157 ? 0.283 -14.433 6.647 1.00 61.53 157 GLY A CA 1
ATOM 1096 C C . GLY A 1 157 ? 1.801 -14.578 6.757 1.00 61.53 157 GLY A C 1
ATOM 1097 O O . GLY A 1 157 ? 2.507 -14.479 5.755 1.00 61.53 157 GLY A O 1
ATOM 1098 N N . CYS A 1 158 ? 2.305 -14.899 7.951 1.00 63.38 158 CYS A N 1
ATOM 1099 C CA . CYS A 1 158 ? 3.726 -15.146 8.190 1.00 63.38 158 CYS A CA 1
ATOM 1100 C C . CYS A 1 158 ? 4.236 -16.409 7.479 1.00 63.38 158 CYS A C 1
ATOM 1102 O O . CYS A 1 158 ? 5.329 -16.384 6.918 1.00 63.38 158 CYS A O 1
ATOM 1104 N N . ALA A 1 159 ? 3.456 -17.493 7.447 1.00 62.31 159 ALA A N 1
ATOM 1105 C CA . ALA A 1 159 ? 3.819 -18.723 6.742 1.00 62.31 159 ALA A CA 1
ATOM 1106 C C . ALA A 1 159 ? 3.826 -18.533 5.215 1.00 62.31 159 ALA A C 1
ATOM 1108 O O . ALA A 1 159 ? 4.760 -18.974 4.546 1.00 62.31 159 ALA A O 1
ATOM 1109 N N . ALA A 1 160 ? 2.839 -17.820 4.661 1.00 58.59 160 ALA A N 1
ATOM 1110 C CA . ALA A 1 160 ? 2.793 -17.481 3.239 1.00 58.59 160 ALA A CA 1
ATOM 1111 C C . ALA A 1 160 ? 3.948 -16.546 2.839 1.00 58.59 160 ALA A C 1
ATOM 1113 O O . ALA A 1 160 ? 4.584 -16.749 1.802 1.00 58.59 160 ALA A O 1
ATOM 1114 N N . ALA A 1 161 ? 4.271 -15.569 3.690 1.00 59.16 161 ALA A N 1
ATOM 1115 C CA . ALA A 1 161 ? 5.421 -14.689 3.516 1.00 59.16 161 ALA A CA 1
ATOM 1116 C C . ALA A 1 161 ? 6.755 -15.447 3.573 1.00 59.16 161 ALA A C 1
ATOM 1118 O O . ALA A 1 161 ? 7.609 -15.243 2.710 1.00 59.16 161 ALA A O 1
ATOM 1119 N N . ALA A 1 162 ? 6.917 -16.362 4.533 1.00 61.19 162 ALA A N 1
ATOM 1120 C CA . ALA A 1 162 ? 8.110 -17.194 4.671 1.00 61.19 162 ALA A CA 1
ATOM 1121 C C . ALA A 1 162 ? 8.295 -18.146 3.476 1.00 61.19 162 ALA A C 1
ATOM 1123 O O . ALA A 1 162 ? 9.403 -18.269 2.954 1.00 61.19 162 ALA A O 1
ATOM 1124 N N . TYR A 1 163 ? 7.212 -18.757 2.984 1.00 62.47 163 TYR A N 1
ATOM 1125 C CA . TYR A 1 163 ? 7.233 -19.626 1.803 1.00 62.47 163 TYR A CA 1
ATOM 1126 C C . TYR A 1 163 ? 7.597 -18.856 0.521 1.00 62.47 163 TYR A C 1
ATOM 1128 O O . TYR A 1 163 ? 8.405 -19.324 -0.282 1.00 62.47 163 TYR A O 1
ATOM 1136 N N . CYS A 1 164 ? 7.074 -17.637 0.349 1.00 59.94 164 CYS A N 1
ATOM 1137 C CA . CYS A 1 164 ? 7.402 -16.790 -0.801 1.00 59.94 164 CYS A CA 1
ATOM 1138 C C . CYS A 1 164 ? 8.836 -16.242 -0.733 1.00 59.94 164 CYS A C 1
ATOM 1140 O O . CYS A 1 164 ? 9.523 -16.218 -1.754 1.00 59.94 164 CYS A O 1
ATOM 1142 N N . ALA A 1 165 ? 9.313 -15.855 0.455 1.00 56.81 165 ALA A N 1
ATOM 1143 C CA . ALA A 1 165 ? 10.694 -15.423 0.676 1.00 56.81 165 ALA A CA 1
ATOM 1144 C C . ALA A 1 165 ? 11.696 -16.556 0.392 1.00 56.81 165 ALA A C 1
ATOM 1146 O O . ALA A 1 165 ? 12.712 -16.334 -0.268 1.00 56.81 165 ALA A O 1
ATOM 1147 N N . TRP A 1 166 ? 11.372 -17.786 0.804 1.00 58.34 166 TRP A N 1
ATOM 1148 C CA . TRP A 1 166 ? 12.141 -18.978 0.450 1.00 58.34 166 TRP A CA 1
ATOM 1149 C C . TRP A 1 166 ? 12.137 -19.228 -1.066 1.00 58.34 166 TRP A C 1
ATOM 1151 O O . TRP A 1 166 ? 13.199 -19.397 -1.666 1.00 58.34 166 TRP A O 1
ATOM 1161 N N . GLY A 1 167 ? 10.969 -19.134 -1.714 1.00 56.44 167 GLY A N 1
ATOM 1162 C CA . GLY A 1 167 ? 10.839 -19.245 -3.169 1.00 56.44 167 GLY A CA 1
ATOM 1163 C C . GLY A 1 167 ? 11.650 -18.194 -3.938 1.00 56.44 167 GLY A C 1
ATOM 1164 O O . GLY A 1 167 ? 12.200 -18.479 -4.996 1.00 56.44 167 GLY A O 1
ATOM 1165 N N . MET A 1 168 ? 11.816 -16.982 -3.416 1.00 56.09 168 MET A N 1
ATOM 1166 C CA . MET A 1 168 ? 12.613 -15.943 -4.079 1.00 56.09 168 MET A CA 1
ATOM 1167 C C . MET A 1 168 ? 14.120 -16.188 -4.005 1.00 56.09 168 MET A C 1
ATOM 1169 O O . MET A 1 168 ? 14.821 -15.948 -4.988 1.00 56.09 168 MET A O 1
ATOM 1173 N N . VAL A 1 169 ? 14.619 -16.667 -2.862 1.00 58.78 169 VAL A N 1
ATOM 1174 C CA . VAL A 1 169 ? 16.049 -16.960 -2.664 1.00 58.78 169 VAL A CA 1
ATOM 1175 C C . VAL A 1 169 ? 16.450 -18.247 -3.391 1.00 58.78 169 VAL A C 1
ATOM 1177 O O . VAL A 1 169 ? 17.529 -18.308 -3.975 1.00 58.78 169 VAL A O 1
ATOM 1180 N N . ALA A 1 170 ? 15.566 -19.248 -3.428 1.00 56.22 170 ALA A N 1
ATOM 1181 C CA . ALA A 1 170 ? 15.848 -20.543 -4.040 1.00 56.22 170 ALA A CA 1
ATOM 1182 C C . ALA A 1 170 ? 15.857 -20.527 -5.583 1.00 56.22 170 ALA A C 1
ATOM 1184 O O . ALA A 1 170 ? 16.530 -21.352 -6.196 1.00 56.22 170 ALA A O 1
ATOM 1185 N N . THR A 1 171 ? 15.131 -19.611 -6.244 1.00 54.53 171 THR A N 1
ATOM 1186 C CA . THR A 1 171 ? 14.816 -19.780 -7.682 1.00 54.53 171 THR A CA 1
ATOM 1187 C C . THR A 1 171 ? 15.761 -19.071 -8.669 1.00 54.53 171 THR A C 1
ATOM 1189 O O . THR A 1 171 ? 15.536 -19.168 -9.875 1.00 54.53 171 THR A O 1
ATOM 1192 N N . GLY A 1 172 ? 16.825 -18.388 -8.221 1.00 54.59 172 GLY A N 1
ATOM 1193 C CA . GLY A 1 172 ? 18.019 -17.999 -9.015 1.00 54.59 172 GLY A CA 1
ATOM 1194 C C . GLY A 1 172 ? 17.847 -17.201 -10.330 1.00 54.59 172 GLY A C 1
ATOM 1195 O O . GLY A 1 172 ? 18.836 -16.813 -10.946 1.00 54.59 172 GLY A O 1
ATOM 1196 N N . SER A 1 173 ? 16.625 -16.933 -10.794 1.00 58.22 173 SER A N 1
ATOM 1197 C CA . SER A 1 173 ? 16.320 -16.449 -12.144 1.00 58.22 173 SER A CA 1
ATOM 1198 C C . SER A 1 173 ? 15.547 -15.131 -12.094 1.00 58.22 173 SER A C 1
ATOM 1200 O O . SER A 1 173 ? 14.426 -15.058 -11.590 1.00 58.22 173 SER A O 1
ATOM 1202 N N . ARG A 1 174 ? 16.152 -14.076 -12.664 1.00 59.38 174 ARG A N 1
ATOM 1203 C CA . ARG A 1 174 ? 15.673 -12.675 -12.634 1.00 59.38 174 ARG A CA 1
ATOM 1204 C C . ARG A 1 174 ? 14.218 -12.509 -13.099 1.00 59.38 174 ARG A C 1
ATOM 1206 O O . ARG A 1 174 ? 13.490 -11.686 -12.558 1.00 59.38 174 ARG A O 1
ATOM 1213 N N . ALA A 1 175 ? 13.773 -13.332 -14.050 1.00 57.31 175 ALA A N 1
ATOM 1214 C CA . ALA A 1 175 ? 12.420 -13.277 -14.606 1.00 57.31 175 ALA A CA 1
ATOM 1215 C C . ALA A 1 175 ? 11.333 -13.879 -13.693 1.00 57.31 175 ALA A C 1
ATOM 1217 O O . ALA A 1 175 ? 10.162 -13.537 -13.836 1.00 57.31 175 ALA A O 1
ATOM 1218 N N . ARG A 1 176 ? 11.696 -14.764 -12.754 1.00 62.84 176 ARG A N 1
ATOM 1219 C CA . ARG A 1 176 ? 10.743 -15.426 -11.845 1.00 62.84 176 ARG A CA 1
ATOM 1220 C C . ARG A 1 176 ? 10.580 -14.692 -10.517 1.00 62.84 176 ARG A C 1
ATOM 1222 O O . ARG A 1 176 ? 9.849 -15.172 -9.667 1.00 62.84 176 ARG A O 1
ATOM 1229 N N . PHE A 1 177 ? 11.234 -13.544 -10.336 1.00 67.19 177 PHE A N 1
ATOM 1230 C CA . PHE A 1 177 ? 11.180 -12.762 -9.098 1.00 67.19 177 PHE A CA 1
ATOM 1231 C C . P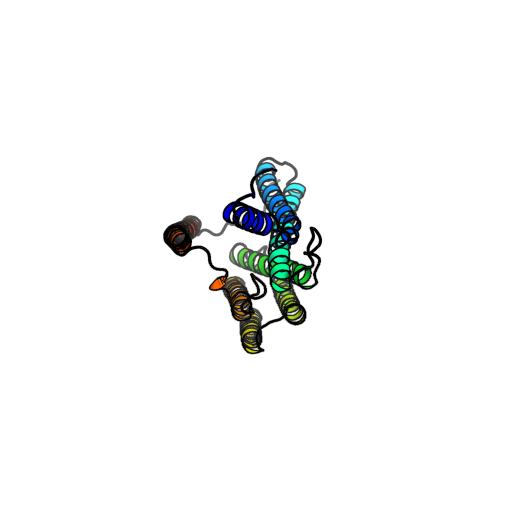HE A 1 177 ? 9.855 -11.995 -8.921 1.00 67.19 177 PHE A C 1
ATOM 1233 O O . PHE A 1 177 ? 9.386 -11.810 -7.802 1.00 67.19 177 PHE A O 1
ATOM 1240 N N . PHE A 1 178 ? 9.211 -11.574 -10.011 1.00 74.50 178 PHE A N 1
ATOM 1241 C CA . PHE A 1 178 ? 7.999 -10.749 -9.945 1.00 74.50 178 PHE A CA 1
ATOM 1242 C C . PHE A 1 178 ? 6.757 -11.513 -9.466 1.00 74.50 178 PHE A C 1
ATOM 1244 O O . PHE A 1 178 ? 6.025 -11.016 -8.617 1.00 74.50 178 PHE A O 1
ATOM 1251 N N . LEU A 1 179 ? 6.534 -12.736 -9.962 1.00 77.44 179 LEU A N 1
ATOM 1252 C CA . LEU A 1 179 ? 5.382 -13.557 -9.574 1.00 77.44 179 LEU A CA 1
ATOM 1253 C C . LEU A 1 179 ? 5.302 -13.816 -8.054 1.00 77.44 179 LEU A C 1
ATOM 1255 O O . LEU A 1 179 ? 4.258 -13.519 -7.474 1.00 77.44 179 LEU A O 1
ATOM 1259 N N . PRO A 1 180 ? 6.357 -14.301 -7.370 1.00 72.44 180 PRO A N 1
ATOM 1260 C CA . PRO A 1 180 ? 6.313 -14.489 -5.926 1.00 72.44 180 PRO A CA 1
ATOM 1261 C C . PRO A 1 180 ? 6.198 -13.153 -5.179 1.00 72.44 180 PRO A C 1
ATOM 1263 O O . PRO A 1 180 ? 5.635 -13.135 -4.091 1.00 72.44 180 PRO A O 1
ATOM 1266 N N . ALA A 1 181 ? 6.662 -12.026 -5.742 1.00 74.56 181 ALA A N 1
ATOM 1267 C CA . ALA A 1 181 ? 6.481 -10.708 -5.126 1.00 74.56 181 ALA A CA 1
ATOM 1268 C C . ALA A 1 181 ? 5.013 -10.263 -5.174 1.00 74.56 181 ALA A C 1
ATOM 1270 O O . ALA A 1 181 ? 4.480 -9.792 -4.171 1.00 74.56 181 ALA A O 1
ATOM 1271 N N . CYS A 1 182 ? 4.330 -10.481 -6.302 1.00 78.56 182 CYS A N 1
ATOM 1272 C CA . CYS A 1 182 ? 2.886 -10.272 -6.414 1.00 78.56 182 CYS A CA 1
ATOM 1273 C C . CYS A 1 182 ? 2.107 -11.173 -5.451 1.00 78.56 182 CYS A C 1
ATOM 1275 O O . CYS A 1 182 ? 1.215 -10.688 -4.757 1.00 78.56 182 CYS A O 1
ATOM 1277 N N . LEU A 1 183 ? 2.461 -12.461 -5.384 1.00 76.62 183 LEU A N 1
ATOM 1278 C CA . LEU A 1 183 ? 1.820 -13.418 -4.480 1.00 76.62 183 LEU A CA 1
ATOM 1279 C C . LEU A 1 183 ? 2.037 -13.047 -3.012 1.00 76.62 183 LEU A C 1
ATOM 1281 O O . LEU A 1 183 ? 1.087 -13.103 -2.242 1.00 76.62 183 LEU A O 1
ATOM 1285 N N . TYR A 1 184 ? 3.240 -12.603 -2.639 1.00 75.56 184 TYR A N 1
ATOM 1286 C CA . TYR A 1 184 ? 3.533 -12.100 -1.299 1.00 75.56 184 TYR A CA 1
ATOM 1287 C C . TYR A 1 184 ? 2.642 -10.910 -0.937 1.00 75.56 184 TYR A C 1
ATOM 1289 O O . TYR A 1 184 ? 1.959 -10.955 0.080 1.00 75.56 184 TYR A O 1
ATOM 1297 N N . VAL A 1 185 ? 2.590 -9.868 -1.777 1.00 76.94 185 VAL A N 1
ATOM 1298 C CA . VAL A 1 185 ? 1.773 -8.678 -1.484 1.00 76.94 185 VAL A CA 1
ATOM 1299 C C . VAL A 1 185 ? 0.287 -9.032 -1.403 1.00 76.94 185 VAL A C 1
ATOM 1301 O O . VAL A 1 185 ? -0.393 -8.579 -0.485 1.00 76.94 185 VAL A O 1
ATOM 1304 N N . ALA A 1 186 ? -0.214 -9.876 -2.310 1.00 79.69 186 ALA A N 1
ATOM 1305 C CA . ALA A 1 186 ? -1.594 -10.350 -2.265 1.00 79.69 186 ALA A CA 1
ATOM 1306 C C . ALA A 1 186 ? -1.880 -11.145 -0.981 1.00 79.69 186 ALA A C 1
ATOM 1308 O O . ALA A 1 186 ? -2.846 -10.841 -0.283 1.00 79.69 186 ALA A O 1
ATOM 1309 N N . ALA A 1 187 ? -1.014 -12.101 -0.629 1.00 74.25 187 ALA A N 1
ATOM 1310 C CA . ALA A 1 187 ? -1.144 -12.914 0.576 1.00 74.25 187 ALA A CA 1
ATOM 1311 C C . ALA A 1 187 ? -1.109 -12.052 1.847 1.00 74.25 187 ALA A C 1
ATOM 1313 O O . ALA A 1 187 ? -1.987 -12.188 2.698 1.00 74.25 187 ALA A O 1
ATOM 13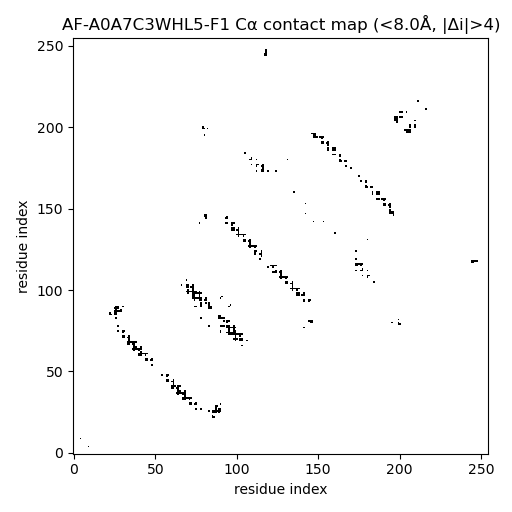14 N N . SER A 1 188 ? -0.166 -11.111 1.946 1.00 73.94 188 SER A N 1
ATOM 1315 C CA . SER A 1 188 ? -0.076 -10.155 3.052 1.00 73.94 188 SER A CA 1
ATOM 1316 C C . SER A 1 188 ? -1.354 -9.329 3.191 1.00 73.94 188 SER A C 1
ATOM 1318 O O . SER A 1 188 ? -1.900 -9.239 4.288 1.00 73.94 188 SER A O 1
ATOM 1320 N N . LEU A 1 189 ? -1.880 -8.767 2.098 1.00 76.44 189 LEU A N 1
ATOM 1321 C CA . LEU A 1 189 ? -3.130 -8.000 2.138 1.00 76.44 189 LEU A CA 1
ATOM 1322 C C . LEU A 1 189 ? -4.317 -8.868 2.573 1.00 76.44 189 LEU A C 1
ATOM 1324 O O . LEU A 1 189 ? -5.111 -8.436 3.406 1.00 76.44 189 LEU A O 1
ATOM 1328 N N . THR A 1 190 ? -4.420 -10.101 2.069 1.00 74.25 190 THR A N 1
ATOM 1329 C CA . THR A 1 190 ? -5.487 -11.029 2.474 1.00 74.25 190 THR A CA 1
ATOM 1330 C C . THR A 1 190 ? -5.369 -11.473 3.931 1.00 74.25 190 THR A C 1
ATOM 1332 O O . THR A 1 190 ? -6.386 -11.583 4.608 1.00 74.25 190 THR A O 1
ATOM 1335 N N . ALA A 1 191 ? -4.152 -11.673 4.442 1.00 73.06 191 ALA A N 1
ATOM 1336 C CA . ALA A 1 191 ? -3.910 -12.036 5.835 1.00 73.06 191 ALA A CA 1
ATOM 1337 C C . ALA A 1 191 ? -4.293 -10.895 6.785 1.00 73.06 191 ALA A C 1
ATOM 1339 O O . ALA A 1 191 ? -4.957 -11.127 7.794 1.00 73.06 191 ALA A O 1
ATOM 1340 N N . TRP A 1 192 ? -3.943 -9.656 6.424 1.00 74.25 192 TRP A N 1
ATOM 1341 C CA . TRP A 1 192 ? -4.377 -8.472 7.160 1.00 74.25 192 TRP A CA 1
ATOM 1342 C C . TRP A 1 192 ? -5.892 -8.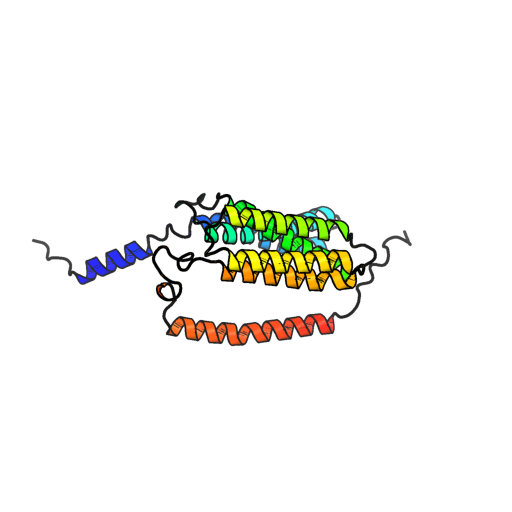319 7.135 1.00 74.25 192 TRP A C 1
ATOM 1344 O O . TRP A 1 192 ? -6.481 -8.130 8.193 1.00 74.25 192 TRP A O 1
ATOM 1354 N N . LEU A 1 193 ? -6.529 -8.486 5.972 1.00 75.75 193 LEU A N 1
ATOM 1355 C CA . LEU A 1 193 ? -7.986 -8.421 5.839 1.00 75.75 193 LEU A CA 1
ATOM 1356 C C . LEU A 1 193 ? -8.698 -9.494 6.683 1.00 75.75 193 LEU A C 1
ATOM 1358 O O . LEU A 1 193 ? -9.709 -9.205 7.317 1.00 75.75 193 LEU A O 1
ATOM 1362 N N . ALA A 1 194 ? -8.155 -10.713 6.726 1.00 70.81 194 ALA A N 1
ATOM 1363 C CA . ALA A 1 194 ? -8.693 -11.815 7.521 1.00 70.81 194 ALA A CA 1
ATOM 1364 C C . ALA A 1 194 ? -8.464 -11.644 9.035 1.00 70.81 194 ALA A C 1
ATOM 1366 O O . ALA A 1 194 ? -9.221 -12.189 9.833 1.00 70.81 194 ALA A O 1
ATOM 1367 N N . GLY A 1 195 ? -7.426 -10.904 9.439 1.00 70.00 195 GLY A N 1
ATOM 1368 C CA . GLY A 1 195 ? -7.101 -10.641 10.843 1.00 70.00 195 GLY A CA 1
ATOM 1369 C C . GLY A 1 195 ? -7.878 -9.481 11.481 1.00 70.00 195 GLY A C 1
ATOM 1370 O O . GLY A 1 195 ? -7.758 -9.261 12.692 1.00 70.00 195 GLY A O 1
ATOM 1371 N N . LEU A 1 196 ? -8.657 -8.720 10.705 1.00 72.88 196 LEU A N 1
ATOM 1372 C CA . LEU A 1 196 ? -9.353 -7.532 11.206 1.00 72.88 196 LEU A CA 1
ATOM 1373 C C . LEU A 1 196 ? -10.448 -7.890 12.203 1.00 72.88 196 LEU A C 1
ATOM 1375 O O . LEU A 1 196 ? -11.292 -8.747 11.949 1.00 72.88 196 LEU A O 1
ATOM 1379 N N . ARG A 1 197 ? -10.493 -7.163 13.323 1.00 68.50 197 ARG A N 1
ATOM 1380 C CA . ARG A 1 197 ? -11.600 -7.290 14.275 1.00 68.50 197 ARG A CA 1
ATOM 1381 C C . ARG A 1 197 ? -12.895 -6.732 13.663 1.00 68.50 197 ARG A C 1
ATOM 1383 O O . ARG A 1 197 ? -12.883 -5.577 13.233 1.00 68.50 197 ARG A O 1
ATOM 1390 N N . PRO A 1 198 ? -14.034 -7.455 13.664 1.00 63.59 198 PRO A N 1
ATOM 1391 C CA . PRO A 1 198 ? -15.366 -6.879 13.550 1.00 63.59 198 PRO A CA 1
ATOM 1392 C C . PRO A 1 198 ? -15.485 -5.613 14.400 1.00 63.59 198 PRO A C 1
ATOM 1394 O O . PRO A 1 198 ? -15.208 -5.631 15.598 1.00 63.59 198 PRO A O 1
ATOM 1397 N N . GLY A 1 199 ? -15.849 -4.511 13.743 1.00 61.72 199 GLY A N 1
ATOM 1398 C CA . GLY A 1 199 ? -15.921 -3.179 14.347 1.00 61.72 199 GLY A CA 1
ATOM 1399 C C . GLY A 1 199 ? -14.701 -2.280 14.154 1.00 61.72 199 GLY A C 1
ATOM 1400 O O . GLY A 1 199 ? -14.719 -1.163 14.660 1.00 61.72 199 GLY A O 1
ATOM 1401 N N . PHE A 1 200 ? -13.681 -2.689 13.383 1.00 66.50 200 PHE A N 1
ATOM 1402 C CA . PHE A 1 200 ? -12.549 -1.805 13.046 1.00 66.50 200 PHE A CA 1
ATOM 1403 C C . PHE A 1 200 ? -12.992 -0.505 12.343 1.00 66.50 200 PHE A C 1
ATOM 1405 O O . PHE A 1 200 ? -12.414 0.551 12.570 1.00 66.50 200 PHE A O 1
ATOM 1412 N N . ALA A 1 201 ? -14.034 -0.573 11.505 1.00 62.75 201 ALA A N 1
ATOM 1413 C CA . ALA A 1 201 ? -14.550 0.579 10.763 1.00 62.75 201 ALA A CA 1
ATOM 1414 C C . ALA A 1 201 ? -15.461 1.491 11.608 1.00 62.75 201 ALA A C 1
ATOM 1416 O O . ALA A 1 201 ? -15.589 2.679 11.320 1.00 62.75 201 ALA A O 1
ATOM 1417 N N . ALA A 1 202 ? -16.114 0.939 12.633 1.00 62.81 202 ALA A N 1
ATOM 1418 C CA . ALA A 1 202 ? -17.043 1.654 13.498 1.00 62.81 202 ALA A CA 1
ATOM 1419 C C . ALA A 1 202 ? -17.077 0.981 14.884 1.00 62.81 202 ALA A C 1
ATOM 1421 O O . ALA A 1 202 ? -17.614 -0.126 15.001 1.00 62.81 202 ALA A O 1
ATOM 1422 N N . PRO A 1 203 ? -16.538 1.628 15.937 1.00 63.12 203 PRO A N 1
ATOM 1423 C CA . PRO A 1 203 ? -16.547 1.074 17.288 1.00 63.12 203 PRO A CA 1
ATOM 1424 C C . PRO A 1 203 ? -17.965 0.674 17.719 1.00 63.12 203 PRO A C 1
ATOM 1426 O O . PRO A 1 203 ? -18.892 1.480 17.662 1.00 63.12 203 PRO A O 1
ATOM 1429 N N . GLY A 1 204 ? -18.143 -0.587 18.123 1.00 64.31 204 GLY A N 1
ATOM 1430 C CA . GLY A 1 204 ? -19.430 -1.121 18.586 1.00 64.31 204 GLY A CA 1
ATOM 1431 C C . GLY A 1 204 ? -20.429 -1.523 17.492 1.00 64.31 204 GLY A C 1
ATOM 1432 O O . GLY A 1 204 ? -21.525 -1.957 17.833 1.00 64.31 204 GLY A O 1
ATOM 1433 N N . LYS A 1 205 ? -20.079 -1.414 16.203 1.00 67.12 205 LYS A N 1
ATOM 1434 C CA . LYS A 1 205 ? -20.909 -1.885 15.081 1.00 67.12 205 LYS A CA 1
ATOM 1435 C C . LYS A 1 205 ? -20.197 -2.990 14.319 1.00 67.12 205 LYS A C 1
ATOM 1437 O O . LYS A 1 205 ? -19.017 -2.866 14.007 1.00 67.12 205 LYS A O 1
ATOM 1442 N N . THR A 1 206 ? -20.900 -4.063 13.972 1.00 76.25 206 THR A N 1
ATOM 1443 C CA . THR A 1 206 ? -20.331 -5.053 13.052 1.00 76.25 206 THR A CA 1
ATOM 1444 C C . THR A 1 206 ? -20.259 -4.472 11.630 1.00 76.25 206 THR A C 1
ATOM 1446 O O . THR A 1 206 ? -20.936 -3.485 11.332 1.00 76.25 206 THR A O 1
ATOM 1449 N N . PRO A 1 207 ? -19.462 -5.054 10.712 1.00 71.56 207 PRO A N 1
ATOM 1450 C CA . PRO A 1 207 ? -19.429 -4.613 9.314 1.00 71.56 207 PRO A CA 1
ATOM 1451 C C . PRO A 1 207 ? -20.809 -4.602 8.640 1.00 71.56 207 PRO A C 1
ATOM 1453 O O . PRO A 1 207 ? -21.049 -3.795 7.748 1.00 71.56 207 PRO A O 1
ATOM 1456 N N . VAL A 1 208 ? -21.719 -5.471 9.091 1.00 77.38 208 VAL A N 1
ATOM 1457 C CA . VAL A 1 208 ? -23.104 -5.540 8.609 1.00 77.38 208 VAL A CA 1
ATOM 1458 C C . VAL A 1 208 ? -23.921 -4.358 9.137 1.00 77.38 208 VAL A C 1
ATOM 1460 O O . VAL A 1 208 ? -24.661 -3.741 8.379 1.00 77.38 208 VAL A O 1
ATOM 1463 N N . ASP A 1 209 ? -23.722 -3.973 10.400 1.00 76.81 209 ASP A N 1
ATOM 1464 C CA . ASP A 1 209 ? -24.408 -2.826 11.019 1.00 76.81 209 ASP A CA 1
ATOM 1465 C C . ASP A 1 209 ? -23.891 -1.472 10.507 1.00 76.81 209 ASP A C 1
ATOM 1467 O O . ASP A 1 209 ? -24.581 -0.455 10.584 1.00 76.81 209 ASP A O 1
ATOM 1471 N N . ALA A 1 210 ? -22.649 -1.444 10.019 1.00 73.81 210 ALA A N 1
ATOM 1472 C CA . ALA A 1 210 ? -22.020 -0.278 9.408 1.00 73.81 210 ALA A CA 1
ATOM 1473 C C . ALA A 1 210 ? -22.228 -0.209 7.881 1.00 73.81 210 ALA A C 1
ATOM 1475 O O . ALA A 1 210 ? -21.722 0.715 7.240 1.00 73.81 210 ALA A O 1
ATOM 1476 N N . ALA A 1 211 ? -22.944 -1.172 7.290 1.00 79.50 211 ALA A N 1
ATOM 1477 C CA . ALA A 1 211 ? -23.169 -1.226 5.854 1.00 79.50 211 ALA A CA 1
ATOM 1478 C C . ALA A 1 211 ? -24.086 -0.090 5.367 1.00 79.50 211 ALA A C 1
ATOM 1480 O O . ALA A 1 211 ? -24.990 0.373 6.067 1.00 79.50 211 ALA A O 1
ATOM 1481 N N . ALA A 1 212 ? -23.863 0.348 4.126 1.00 82.50 212 ALA A N 1
ATOM 1482 C CA . ALA A 1 212 ? -24.750 1.290 3.453 1.00 82.50 212 ALA A CA 1
ATOM 1483 C C . ALA A 1 212 ? -26.132 0.666 3.185 1.00 82.50 212 ALA A C 1
ATOM 1485 O O . ALA A 1 212 ? -26.298 -0.555 3.204 1.00 82.50 212 ALA A O 1
ATOM 1486 N N . ALA A 1 213 ? -27.127 1.508 2.882 1.00 88.56 213 ALA A N 1
ATOM 1487 C CA . ALA A 1 213 ? -28.473 1.044 2.553 1.00 88.56 213 ALA A CA 1
ATOM 1488 C C . ALA A 1 213 ? -28.437 -0.009 1.417 1.00 88.56 213 ALA A C 1
ATOM 1490 O O . ALA A 1 213 ? -27.762 0.230 0.408 1.00 88.56 213 ALA A O 1
ATOM 1491 N N . PRO A 1 214 ? -29.186 -1.128 1.515 1.00 88.31 214 PRO A N 1
ATOM 1492 C CA . PRO A 1 214 ? -29.093 -2.243 0.562 1.00 88.31 214 PRO A CA 1
ATOM 1493 C C . PRO A 1 214 ? -29.250 -1.843 -0.914 1.00 88.31 214 PRO A C 1
ATOM 1495 O O . PRO A 1 214 ? -28.558 -2.374 -1.784 1.00 88.31 214 PRO A O 1
ATOM 1498 N N . GLY A 1 215 ? -30.107 -0.857 -1.208 1.00 90.31 215 GLY A N 1
ATOM 1499 C CA . GLY A 1 215 ? -30.276 -0.320 -2.563 1.00 90.31 215 GLY A CA 1
ATOM 1500 C C . GLY A 1 215 ? -29.014 0.362 -3.109 1.00 90.31 215 GLY A C 1
ATOM 1501 O O . GLY A 1 215 ? -28.633 0.125 -4.252 1.00 90.31 215 GLY A O 1
ATOM 1502 N N . SER A 1 216 ? -28.311 1.144 -2.282 1.00 90.31 216 SER A N 1
ATOM 1503 C CA . SER A 1 216 ? -27.037 1.774 -2.664 1.00 90.31 216 SER A CA 1
ATOM 1504 C C . SER A 1 216 ? -25.944 0.727 -2.883 1.00 90.31 216 SER A C 1
ATOM 1506 O O . SER A 1 216 ? -25.193 0.816 -3.853 1.00 90.31 216 SER A O 1
ATOM 1508 N N . LEU A 1 217 ? -25.912 -0.308 -2.039 1.00 89.88 217 LEU A N 1
ATOM 1509 C CA . LEU A 1 217 ? -24.955 -1.409 -2.142 1.00 89.88 217 LEU A CA 1
ATOM 1510 C C . LEU A 1 217 ? -25.164 -2.230 -3.424 1.00 89.88 217 LEU A C 1
ATOM 1512 O O . LEU A 1 217 ? -24.198 -2.612 -4.076 1.00 89.88 217 LEU A O 1
ATOM 1516 N N . THR A 1 218 ? -26.420 -2.419 -3.838 1.00 91.31 218 THR A N 1
ATOM 1517 C CA . THR A 1 218 ? -26.773 -3.080 -5.106 1.00 91.31 218 THR A CA 1
ATOM 1518 C C . THR A 1 218 ? -26.305 -2.264 -6.313 1.00 91.31 218 THR A C 1
ATOM 1520 O O . THR A 1 218 ? -25.701 -2.815 -7.230 1.00 91.31 218 THR A O 1
ATOM 1523 N N . ILE A 1 219 ? -26.521 -0.944 -6.306 1.00 92.56 219 ILE A N 1
ATOM 1524 C CA . ILE A 1 219 ? -26.031 -0.051 -7.372 1.00 92.56 219 ILE A CA 1
ATOM 1525 C C . ILE A 1 219 ? -24.499 -0.088 -7.441 1.00 92.56 219 ILE A C 1
ATOM 1527 O O . ILE A 1 219 ? -23.927 -0.221 -8.523 1.00 92.56 219 ILE A O 1
ATOM 1531 N N . MET A 1 220 ? -23.831 -0.016 -6.287 1.00 92.75 220 MET A N 1
ATOM 1532 C CA . MET A 1 220 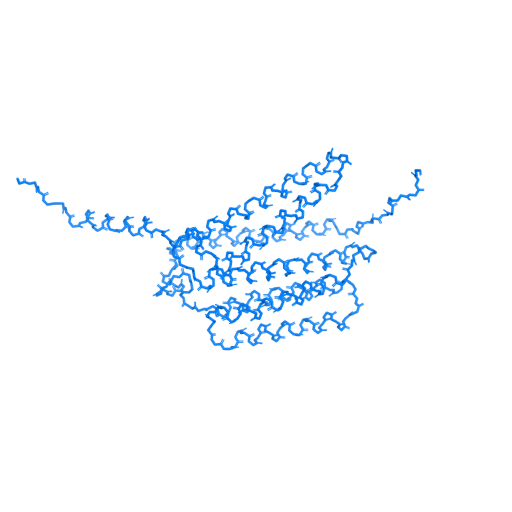? -22.374 -0.091 -6.184 1.00 92.75 220 MET A CA 1
ATOM 1533 C C . MET A 1 220 ? -21.845 -1.430 -6.719 1.00 92.75 220 MET A C 1
ATOM 1535 O O . MET A 1 220 ? -20.877 -1.439 -7.478 1.00 92.75 220 MET A O 1
ATOM 1539 N N . LEU A 1 221 ? -22.511 -2.546 -6.397 1.00 93.62 221 LEU A N 1
ATOM 1540 C CA . LEU A 1 221 ? -22.160 -3.880 -6.887 1.00 93.62 221 LEU A CA 1
ATOM 1541 C C . LEU A 1 221 ? -22.225 -3.963 -8.416 1.00 93.62 221 LEU A C 1
ATOM 1543 O O . LEU A 1 221 ? -21.279 -4.450 -9.027 1.00 93.62 221 LEU A O 1
ATOM 1547 N N . TRP A 1 222 ? -23.292 -3.457 -9.039 1.00 94.94 222 TRP A N 1
ATOM 1548 C CA . TRP A 1 222 ? -23.397 -3.412 -10.503 1.00 94.94 222 TRP A CA 1
ATOM 1549 C C . TRP A 1 222 ? -22.336 -2.508 -11.132 1.00 94.94 222 TRP A C 1
ATOM 1551 O O . TRP A 1 222 ? -21.715 -2.890 -12.123 1.00 94.94 222 TRP A O 1
ATOM 1561 N N . GLY A 1 223 ? -22.083 -1.344 -10.527 1.00 93.31 223 GLY A N 1
ATOM 1562 C CA . GLY A 1 223 ? -21.038 -0.425 -10.969 1.00 93.31 223 GLY A CA 1
ATOM 1563 C C . GLY A 1 223 ? -19.660 -1.089 -10.986 1.00 93.31 223 GLY A C 1
ATOM 1564 O O . GLY A 1 223 ? -19.029 -1.178 -12.038 1.00 93.31 223 GLY A O 1
ATOM 1565 N N . PHE A 1 224 ? -19.203 -1.621 -9.848 1.00 93.94 224 PHE A N 1
ATOM 1566 C CA . PHE A 1 224 ? -17.912 -2.318 -9.772 1.00 93.94 224 PHE A CA 1
ATOM 1567 C C . PHE A 1 224 ? -17.881 -3.603 -10.599 1.00 93.94 224 PHE A C 1
ATOM 1569 O O . PHE A 1 224 ? -16.871 -3.881 -11.244 1.00 93.94 224 PHE A O 1
ATOM 1576 N N . GLY A 1 225 ? -18.980 -4.360 -10.610 1.00 95.31 225 GLY A N 1
ATOM 1577 C CA . GLY A 1 225 ? -19.115 -5.608 -11.354 1.00 95.31 225 GLY A CA 1
ATOM 1578 C C . GLY A 1 225 ? -18.967 -5.430 -12.862 1.00 95.31 225 GLY A C 1
ATOM 1579 O O . GLY A 1 225 ? -18.455 -6.328 -13.518 1.00 95.31 225 GLY A O 1
ATOM 1580 N N . LEU A 1 226 ? -19.339 -4.269 -13.410 1.00 95.56 226 LEU A N 1
ATOM 1581 C CA . LEU A 1 226 ? -19.112 -3.927 -14.816 1.00 95.56 226 LEU A CA 1
ATOM 1582 C C . LEU A 1 226 ? -17.727 -3.308 -15.049 1.00 95.56 226 LEU A C 1
ATOM 1584 O O . LEU A 1 226 ? -17.024 -3.671 -15.992 1.00 95.56 226 LEU A O 1
ATOM 1588 N N . VAL A 1 227 ? -17.325 -2.363 -14.197 1.00 95.56 227 VAL A N 1
ATOM 1589 C CA . VAL A 1 227 ? -16.110 -1.562 -14.404 1.00 95.56 227 VAL A CA 1
ATOM 1590 C C . VAL A 1 227 ? -14.839 -2.398 -14.230 1.00 95.56 227 VAL A C 1
ATOM 1592 O O . VAL A 1 227 ? -13.912 -2.264 -15.029 1.00 95.56 227 VAL A O 1
ATOM 1595 N N . LEU A 1 228 ? -14.781 -3.291 -13.235 1.00 93.94 228 LEU A N 1
ATOM 1596 C CA . LEU A 1 228 ? -13.588 -4.110 -12.981 1.00 93.94 228 LEU A CA 1
ATOM 1597 C C . LEU A 1 228 ? -13.232 -5.038 -14.157 1.00 93.94 228 LEU A C 1
ATOM 1599 O O . LEU A 1 228 ? -12.066 -5.031 -14.561 1.00 93.94 228 LEU A O 1
ATOM 1603 N N . PRO A 1 229 ? -14.177 -5.786 -14.764 1.00 94.75 229 PRO A N 1
ATOM 1604 C CA . PRO A 1 229 ? -13.895 -6.558 -15.971 1.00 94.75 229 PRO A CA 1
ATOM 1605 C C . PRO A 1 229 ? -13.392 -5.706 -17.134 1.00 94.75 229 PRO A C 1
ATOM 1607 O O . PRO A 1 229 ? -12.446 -6.105 -17.807 1.00 94.75 229 PRO A O 1
ATOM 1610 N N . VAL A 1 230 ? -13.973 -4.523 -17.357 1.00 96.44 230 VAL A N 1
ATOM 1611 C CA . VAL A 1 230 ? -13.543 -3.622 -18.439 1.00 96.44 230 VAL A CA 1
ATOM 1612 C C . VAL A 1 230 ? -12.101 -3.163 -18.222 1.00 96.44 230 VAL A C 1
ATOM 1614 O O . VAL A 1 230 ? -11.287 -3.251 -19.143 1.00 96.44 230 VAL A O 1
ATOM 1617 N N . ILE A 1 231 ? -11.753 -2.746 -16.999 1.00 94.38 231 ILE A N 1
ATOM 1618 C CA . ILE A 1 231 ? -10.375 -2.385 -16.637 1.00 94.38 231 ILE A CA 1
ATOM 1619 C C . ILE A 1 231 ? -9.441 -3.580 -16.854 1.00 94.38 231 ILE A C 1
ATOM 1621 O O . ILE A 1 231 ? -8.390 -3.422 -17.471 1.00 94.38 231 ILE A O 1
ATOM 1625 N N . ALA A 1 232 ? -9.826 -4.779 -16.407 1.00 93.56 232 ALA A N 1
ATOM 1626 C CA . ALA A 1 232 ? -9.012 -5.982 -16.553 1.00 93.56 232 ALA A CA 1
ATOM 1627 C C . ALA A 1 232 ? -8.763 -6.343 -18.027 1.00 93.56 232 ALA A C 1
ATOM 1629 O O . ALA A 1 232 ? -7.618 -6.587 -18.412 1.00 93.56 232 ALA A O 1
ATOM 1630 N N . VAL A 1 233 ? -9.803 -6.321 -18.870 1.00 96.69 233 VAL A N 1
ATOM 1631 C CA . VAL A 1 233 ? -9.690 -6.560 -20.320 1.00 96.69 233 VAL A CA 1
ATOM 1632 C C . VAL A 1 233 ? -8.766 -5.531 -20.959 1.00 96.69 233 VAL A C 1
ATOM 1634 O O . VAL A 1 233 ? -7.859 -5.903 -21.705 1.00 96.69 233 VAL A O 1
ATOM 1637 N N . TYR A 1 234 ? -8.941 -4.252 -20.628 1.00 94.88 234 TYR A N 1
ATOM 1638 C CA . TYR A 1 234 ? -8.085 -3.181 -21.126 1.00 94.88 234 TYR A CA 1
ATOM 1639 C C . TYR A 1 234 ? -6.622 -3.362 -20.694 1.00 94.88 234 TYR A C 1
ATOM 1641 O O . TYR A 1 234 ? -5.719 -3.248 -21.522 1.00 94.88 234 TYR A O 1
ATOM 1649 N N . THR A 1 235 ? -6.361 -3.710 -19.430 1.00 91.88 235 THR A N 1
ATOM 1650 C CA . THR A 1 235 ? -5.002 -3.984 -18.941 1.00 91.88 235 THR A CA 1
ATOM 1651 C C . THR A 1 235 ? -4.381 -5.185 -19.655 1.00 91.88 235 THR A C 1
ATOM 1653 O O . THR A 1 235 ? -3.241 -5.099 -20.110 1.00 91.88 235 THR A O 1
ATOM 1656 N N . VAL A 1 236 ? -5.113 -6.289 -19.831 1.00 92.56 236 VAL A N 1
ATOM 1657 C CA . VAL A 1 236 ? -4.623 -7.460 -20.580 1.00 92.56 236 VAL A CA 1
ATOM 1658 C C . VAL A 1 236 ? -4.327 -7.093 -22.034 1.00 92.56 236 VAL A C 1
ATOM 1660 O O . VAL A 1 236 ? -3.291 -7.493 -22.568 1.00 92.56 236 VAL A O 1
ATOM 1663 N N . TYR A 1 237 ? -5.200 -6.309 -22.669 1.00 94.12 237 TYR A N 1
ATOM 1664 C CA . TYR A 1 237 ? -4.996 -5.813 -24.026 1.00 94.12 237 TYR A CA 1
ATOM 1665 C C . TYR A 1 237 ? -3.723 -4.963 -24.131 1.00 94.12 237 TYR A C 1
ATOM 1667 O O . TYR A 1 237 ? -2.876 -5.253 -24.973 1.00 94.12 237 TYR A O 1
ATOM 1675 N N . GLN A 1 238 ? -3.526 -3.999 -23.227 1.00 90.19 238 GLN A N 1
ATOM 1676 C CA . GLN A 1 238 ? -2.316 -3.172 -23.141 1.00 90.19 238 GLN A CA 1
ATOM 1677 C C . GLN A 1 238 ? -1.042 -4.027 -23.023 1.00 90.19 238 GLN A C 1
ATOM 1679 O O . GLN A 1 238 ? -0.104 -3.870 -23.807 1.00 90.19 238 GLN A O 1
ATOM 1684 N N . TYR A 1 239 ? -1.028 -5.008 -22.114 1.00 86.62 239 TYR A N 1
ATOM 1685 C CA . TYR A 1 239 ? 0.103 -5.933 -21.965 1.00 86.62 239 TYR A CA 1
ATOM 1686 C C . TYR A 1 239 ? 0.329 -6.801 -23.209 1.00 86.62 239 TYR A C 1
ATOM 1688 O O . TYR A 1 239 ? 1.474 -7.115 -23.545 1.00 86.62 239 TYR A O 1
ATOM 1696 N N . ARG A 1 240 ? -0.742 -7.188 -23.915 1.00 88.56 240 ARG A N 1
ATOM 1697 C CA . ARG A 1 240 ? -0.640 -7.946 -25.167 1.00 88.56 240 ARG A CA 1
ATOM 1698 C C . ARG A 1 240 ? -0.144 -7.103 -26.333 1.00 88.56 240 ARG A C 1
ATOM 1700 O O . ARG A 1 240 ? 0.576 -7.656 -27.159 1.00 88.56 240 ARG A O 1
ATOM 1707 N N . VAL A 1 241 ? -0.526 -5.836 -26.445 1.00 91.25 241 VAL A N 1
ATOM 1708 C CA . VAL A 1 241 ? -0.066 -4.947 -27.523 1.00 91.25 241 VAL A CA 1
ATOM 1709 C C . VAL A 1 241 ? 1.407 -4.602 -27.317 1.00 91.25 241 VAL A C 1
ATOM 1711 O O . VAL A 1 241 ? 2.219 -4.793 -28.217 1.00 91.25 241 VAL A O 1
ATOM 1714 N N . PHE A 1 242 ? 1.793 -4.227 -26.098 1.00 83.31 242 PHE A N 1
ATOM 1715 C CA . PHE A 1 242 ? 3.159 -3.815 -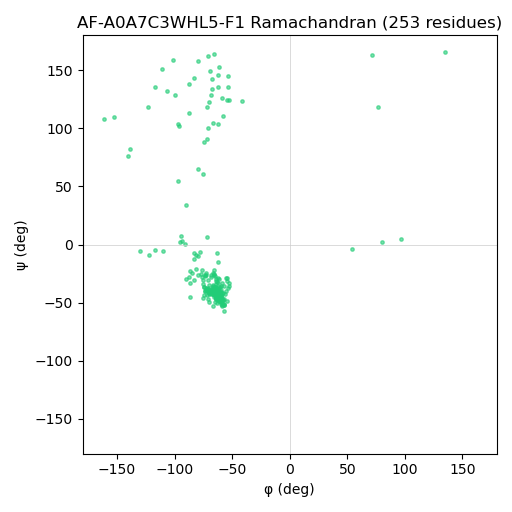25.771 1.00 83.31 242 PHE A CA 1
ATOM 1716 C C . PHE A 1 242 ? 4.062 -4.971 -25.324 1.00 83.31 242 PHE A C 1
ATOM 1718 O O . PHE A 1 242 ? 4.945 -4.794 -24.490 1.00 83.31 242 PHE A O 1
ATOM 1725 N N . ARG A 1 243 ? 3.895 -6.185 -25.857 1.00 73.56 243 ARG A N 1
ATOM 1726 C CA . ARG A 1 243 ? 4.644 -7.370 -25.385 1.00 73.56 243 ARG A CA 1
ATOM 1727 C C . ARG A 1 243 ? 6.144 -7.414 -25.763 1.00 73.56 243 ARG A C 1
ATOM 1729 O O . ARG A 1 243 ? 6.796 -8.417 -25.492 1.00 73.56 243 ARG A O 1
ATOM 1736 N N . GLY A 1 244 ? 6.712 -6.358 -26.351 1.00 67.12 244 GLY A N 1
ATOM 1737 C CA . GLY A 1 244 ? 8.132 -6.274 -26.732 1.00 67.12 244 GLY A CA 1
ATOM 1738 C C . GLY A 1 244 ? 9.063 -5.851 -25.586 1.00 67.12 244 GLY A C 1
ATOM 1739 O O . GLY A 1 244 ? 8.697 -5.020 -24.755 1.00 67.12 244 GLY A O 1
ATOM 1740 N N . ARG A 1 245 ? 10.282 -6.407 -25.525 1.00 57.56 245 ARG A N 1
ATOM 1741 C CA . ARG A 1 245 ? 11.330 -5.912 -24.614 1.00 57.56 245 ARG A CA 1
ATOM 1742 C C . ARG A 1 245 ? 11.797 -4.549 -25.123 1.00 57.56 245 ARG A C 1
ATOM 1744 O O . ARG A 1 245 ? 12.212 -4.446 -26.272 1.00 57.56 245 ARG A O 1
ATOM 1751 N N . GLY A 1 246 ? 11.712 -3.518 -24.287 1.00 56.19 246 GLY A N 1
ATOM 1752 C CA . GLY A 1 246 ? 12.337 -2.234 -24.587 1.00 56.19 246 GLY A CA 1
ATOM 1753 C C . GLY A 1 246 ? 13.842 -2.417 -24.473 1.00 56.19 246 GLY A C 1
ATOM 1754 O O . GLY A 1 246 ? 14.359 -2.492 -23.363 1.00 56.19 246 GLY A O 1
ATOM 1755 N N . GLY A 1 247 ? 14.525 -2.583 -25.603 1.00 42.25 247 GLY A N 1
ATOM 1756 C CA . GLY A 1 247 ? 15.978 -2.576 -25.632 1.00 42.25 247 GLY A CA 1
ATOM 1757 C C . GLY A 1 247 ? 16.463 -1.178 -25.274 1.00 42.25 247 GLY A C 1
ATOM 1758 O O . GLY A 1 247 ? 16.376 -0.273 -26.095 1.00 42.25 247 GLY A O 1
ATOM 1759 N N . TYR A 1 248 ? 16.958 -0.995 -24.053 1.00 46.97 248 TYR A N 1
ATOM 1760 C CA . TYR A 1 248 ? 17.896 0.085 -23.780 1.00 46.97 248 TYR A CA 1
ATOM 1761 C C . TYR A 1 248 ? 19.233 -0.347 -24.383 1.00 46.97 248 TYR A C 1
ATOM 1763 O O . TYR A 1 248 ? 20.025 -1.023 -23.733 1.00 46.97 248 TYR A O 1
ATOM 1771 N N . GLY A 1 249 ? 19.443 -0.026 -25.660 1.00 39.66 249 GLY A N 1
ATOM 1772 C CA . GLY A 1 249 ? 20.801 0.057 -26.184 1.00 39.66 249 GLY A CA 1
ATOM 1773 C C . GLY A 1 249 ? 21.537 1.167 -25.427 1.00 39.66 249 GLY A C 1
ATOM 1774 O O . GLY A 1 249 ? 20.886 2.138 -25.021 1.00 39.66 249 GLY A O 1
ATOM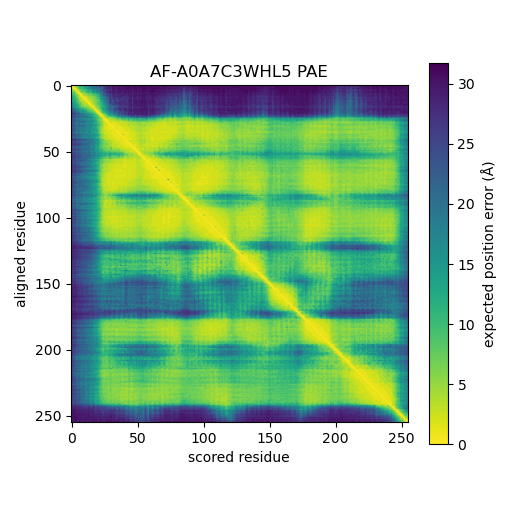 1775 N N . PRO A 1 250 ? 22.847 1.033 -25.180 1.00 43.22 250 PRO A N 1
ATOM 1776 C CA . PRO A 1 250 ? 23.615 2.125 -24.609 1.00 43.22 250 PRO A CA 1
ATOM 1777 C C . PRO A 1 250 ? 23.485 3.341 -25.539 1.00 43.22 250 PRO A C 1
ATOM 1779 O O . PRO A 1 250 ? 24.000 3.341 -26.651 1.00 43.22 250 PRO A O 1
ATOM 1782 N N . ALA A 1 251 ? 22.779 4.377 -25.085 1.00 54.84 251 ALA A N 1
ATOM 1783 C CA . ALA A 1 251 ? 23.324 5.716 -25.243 1.00 54.84 251 ALA A CA 1
ATOM 1784 C C . ALA A 1 251 ? 24.606 5.626 -24.405 1.00 54.84 251 ALA A C 1
ATOM 1786 O O . ALA A 1 251 ? 24.509 5.363 -23.213 1.00 54.84 251 ALA A O 1
ATOM 1787 N N . ASP A 1 252 ? 25.810 5.513 -24.957 1.00 51.62 252 ASP A N 1
ATOM 1788 C CA . ASP A 1 252 ? 26.466 6.502 -25.795 1.00 51.62 252 ASP A CA 1
ATOM 1789 C C . ASP A 1 252 ? 27.595 5.794 -26.587 1.00 51.62 252 ASP A C 1
ATOM 1791 O O . ASP A 1 252 ? 28.601 5.403 -25.995 1.00 51.62 252 ASP A O 1
ATOM 1795 N N . ALA A 1 253 ? 27.447 5.575 -27.900 1.00 43.50 253 ALA A N 1
ATOM 1796 C CA . ALA A 1 253 ? 28.540 5.043 -28.736 1.00 43.50 253 ALA A CA 1
ATOM 1797 C C . ALA A 1 253 ? 28.928 5.945 -29.917 1.00 43.50 253 ALA A C 1
ATOM 1799 O O . ALA A 1 253 ? 29.971 5.708 -30.510 1.00 43.50 253 ALA A O 1
ATOM 1800 N N . ASP A 1 254 ? 28.162 7.002 -30.202 1.00 42.69 254 ASP A N 1
ATOM 1801 C CA . ASP A 1 254 ? 28.457 7.942 -31.285 1.00 42.69 254 ASP A CA 1
ATOM 1802 C C . ASP A 1 254 ? 28.190 9.386 -30.816 1.00 42.69 254 ASP A C 1
ATOM 1804 O O . ASP A 1 254 ? 27.112 9.942 -31.045 1.00 42.69 254 ASP A O 1
ATOM 1808 N N . ALA A 1 255 ? 29.158 9.973 -30.109 1.00 38.38 255 ALA A N 1
ATOM 1809 C CA . ALA A 1 255 ? 29.326 11.420 -29.940 1.00 38.38 255 ALA A CA 1
ATOM 1810 C C . ALA A 1 255 ? 30.801 11.746 -29.677 1.00 38.38 255 ALA A C 1
ATOM 1812 O O . ALA A 1 255 ? 31.385 11.108 -28.771 1.00 38.38 255 ALA A O 1
#

Organism: NCBI:txid270496

Secondary structure (DSSP, 8-state):
-PPPPPHHHHHHHHHHHHHH--TTSGGGHHHHHHHHHHHHHHHHHHHHHHH-S-HHHHHHHHHHHHHHHHHHHHHHHHHHHH-PPSSTTTT-SHHHHHHHHHHHHHHHHHHHHHHHHH-TTT--HHHHHHHHHHHHHHHHHHHHHS--SSSHHHHHHHHHHHHHHHHHHHT--GGGSHHHHHHHHHHHHHHHHHH--TTSSSTT--TTTTPPPHHHHHHHHHHHHHHHHHHHHHHHHHHHHT-S------S-S--

Solvent-accessible surface area (backbone atoms only — not comparable to full-atom values): 13365 Å² total; per-residue (Å²): 140,79,84,78,82,56,72,69,60,57,55,49,51,51,52,49,48,59,65,69,60,56,58,85,54,44,22,47,50,54,35,51,49,43,22,51,51,10,52,50,33,33,54,52,18,55,61,49,41,78,75,42,91,68,49,65,67,27,53,48,38,26,50,50,11,51,48,36,27,31,31,15,55,15,21,41,54,18,22,52,63,48,63,51,61,80,38,62,68,21,35,83,38,73,21,4,57,29,25,11,52,18,40,37,20,42,51,47,17,42,51,35,20,49,40,22,52,54,37,68,91,80,38,64,67,64,62,21,52,52,23,40,53,50,16,52,53,26,50,57,54,31,60,79,52,28,80,61,50,70,68,62,32,52,51,50,25,51,49,51,42,50,54,31,55,50,53,58,70,72,59,85,43,61,69,64,43,34,62,46,42,53,50,34,54,51,45,44,53,51,20,52,64,66,16,56,42,81,21,62,93,39,87,95,31,44,67,76,74,66,50,70,61,70,71,59,49,52,54,49,47,53,50,52,65,53,48,52,56,52,53,49,53,51,51,53,47,52,54,62,74,60,66,67,76,70,78,82,66,74,88,82,86,85,129

Sequence (255 aa):
MVPGRSPSARARSSSIKSSAEAPSLTWLALPAGLMLLGLMARGVGLEYYAHATLKRPWSTLFGLGSLLTLLGQGAMLGAVMQGGPPGVFGWLTPGAFLGALALACAAGALGAGWAAMRAPDCAPHRPGLVLLAGSAIFQLGLLTAVPVQGPAGLALGCAAAAYCAWGMVATGSRARFFLPACLYVAASLTAWLAGLRPGFAAPGKTPVDAAAAPGSLTIMLWGFGLVLPVIAVYTVYQYRVFRGRGGYGPADADA

Foldseek 3Di:
DDDDDDPVVVVVVVVVVVVVPPLQCLLLPVLVVLLVLLVVLLVVLVVVCVVDPDNVVSVVSNVVSVLSNLLSVQLNVQCLQQPFDRDNNRSPALRSRLRSLLRSLLVVLLVLLVCCQQPVPPRDNVSSLVSLVSNLVSLVVSPVRGDWDDCVLVVQLNVLSVVLNCVQVPVPDSNPSNVSSVSNVVSNVVSVVVRGDQQSNHNPHGPVRVDDDPVVVVVVCVVCVVVVVVVVVVVVVVCVVPVDRPDPDDPPDPD

Nearest PDB structures (foldseek):
  1tn5-assembly2_B  TM=2.751E-01  e=7.671E-01  Halobacterium salinarum
  5xsj-assembly1_L  TM=5.442E-01  e=9.151E+00  Clostridium beijerinckii NCIMB 8052
  8qqz-assembly1_A  TM=3.358E-01  e=2.774E+00  Erythrobacter
  6x33-assembly1_B  TM=3.081E-01  e=6.338E+00  Sus scrofa

Mean predicted aligned error: 11.99 Å